Protein AF-A0A941VAW1-F1 (afdb_monomer_lite)

Secondary structure (DSSP, 8-state):
-------PPPPPTTTTTS-HHHHHHHHHHHHHHHHHHHHHHHH--HHHHHHHHHHHHHHHHHHHHSS-HHHHHHHHHHHHHHHHHHHHHHHHHH-GGGGHHHHHHHHHHHHTS-HHHHHHHHHHHHHHHH-TTTTHHHHHHHHHHHHHHHHHHHHT-SSHHHHHHHHHHHHHHHHHHHHH-TTTHHHHHHHHHHHHHHHHHHH-TT-SHHHHHHHHHHHHHHHHHS-HHHHHHHHHHHHHHHHHHHHHHHHHT-

pLDDT: mean 93.99, std 10.5, range [30.86, 98.81]

Sequence (254 aa):
MAADTVQTLPTDPFQDLAPQDAQLQAARLVHEAFAAALRLTAQGEGKQLEDALSRLASHLREWSRMATPEAAYLRLSMVLAGLDQWGLAYSKAFGAPALAGLSAILSDLRDSMDLAEEGACQHFLDALHEDEAAALEFKIAFRRELHLSLWHTMIAAENREQAEVLLKLLGGMLLALNRAMPTLGWRLIADALASIQIRCLKHALAVSGLAQETTRELFAGLQTELPEDIRELVNTHSAEAVRAWREAQQTTSH

Structure (mmCIF, N/CA/C/O backbone):
data_AF-A0A941VAW1-F1
#
_entry.id   AF-A0A941VAW1-F1
#
loop_
_atom_site.group_PDB
_atom_site.id
_atom_site.type_symbol
_atom_site.label_atom_id
_atom_site.label_alt_id
_atom_site.label_comp_id
_atom_site.label_asym_id
_atom_site.label_entity_id
_atom_site.label_seq_id
_atom_site.pdbx_PDB_ins_code
_atom_site.Cartn_x
_atom_site.Cartn_y
_atom_site.Cartn_z
_atom_site.occupancy
_atom_site.B_iso_or_equiv
_atom_site.auth_seq_id
_atom_site.auth_comp_id
_atom_site.auth_asym_id
_atom_site.auth_atom_id
_atom_site.pdbx_PDB_model_num
ATOM 1 N N . MET A 1 1 ? -4.895 -35.481 14.566 1.00 30.86 1 MET A N 1
ATOM 2 C CA . MET A 1 1 ? -3.661 -35.217 13.802 1.00 30.86 1 MET A CA 1
ATOM 3 C C . MET A 1 1 ? -3.976 -34.093 12.835 1.00 30.86 1 MET A C 1
ATOM 5 O O . MET A 1 1 ? -4.475 -34.370 11.755 1.00 30.86 1 MET A O 1
ATOM 9 N N . ALA A 1 2 ? -3.816 -32.842 13.266 1.00 31.89 2 ALA A N 1
ATOM 10 C CA . ALA A 1 2 ? -3.870 -31.711 12.346 1.00 31.89 2 ALA A CA 1
ATOM 11 C C . ALA A 1 2 ? -2.506 -31.661 11.657 1.00 31.89 2 ALA A C 1
ATOM 13 O O . ALA A 1 2 ? -1.481 -31.671 12.337 1.00 31.89 2 ALA A O 1
ATOM 14 N N . ALA A 1 3 ? -2.495 -31.756 10.333 1.00 35.84 3 ALA A N 1
ATOM 15 C CA . ALA A 1 3 ? -1.280 -31.567 9.569 1.00 35.84 3 ALA A CA 1
ATOM 16 C C . ALA A 1 3 ? -0.870 -30.097 9.719 1.00 35.84 3 ALA A C 1
ATOM 18 O O . ALA A 1 3 ? -1.625 -29.215 9.320 1.00 35.84 3 ALA A O 1
ATOM 19 N N . ASP A 1 4 ? 0.310 -29.858 10.291 1.00 39.41 4 ASP A N 1
ATOM 20 C CA . ASP A 1 4 ? 1.074 -28.624 10.108 1.00 39.41 4 ASP A CA 1
ATOM 21 C C . ASP A 1 4 ? 1.438 -28.527 8.620 1.00 39.41 4 ASP A C 1
ATOM 23 O O . ASP A 1 4 ? 2.548 -28.846 8.187 1.00 39.41 4 ASP A O 1
ATOM 27 N N . THR A 1 5 ? 0.479 -28.150 7.781 1.00 40.34 5 THR A N 1
ATOM 28 C CA . THR A 1 5 ? 0.804 -27.596 6.474 1.00 40.34 5 THR A CA 1
ATOM 29 C C . THR A 1 5 ? 1.272 -26.178 6.726 1.00 40.34 5 THR A C 1
ATOM 31 O O . THR A 1 5 ? 0.470 -25.249 6.733 1.00 40.34 5 THR A O 1
ATOM 34 N N . VAL A 1 6 ? 2.581 -26.018 6.937 1.00 46.28 6 VAL A N 1
ATOM 35 C CA . VAL A 1 6 ? 3.254 -24.743 6.679 1.00 46.28 6 VAL A CA 1
ATOM 36 C C . VAL A 1 6 ? 2.908 -24.394 5.236 1.00 46.28 6 VAL A C 1
ATOM 38 O O . VAL A 1 6 ? 3.424 -25.010 4.301 1.00 46.28 6 VAL A O 1
ATOM 41 N N . GLN A 1 7 ? 1.939 -23.499 5.055 1.00 59.53 7 GLN A N 1
ATOM 42 C CA . GLN A 1 7 ? 1.470 -23.099 3.741 1.00 59.53 7 GLN A CA 1
ATOM 43 C C . GLN A 1 7 ? 2.620 -22.333 3.088 1.00 59.53 7 GLN A C 1
ATOM 45 O O . GLN A 1 7 ? 2.921 -21.196 3.446 1.00 59.53 7 GLN A O 1
ATOM 50 N N . THR A 1 8 ? 3.347 -23.017 2.208 1.00 66.19 8 THR A N 1
ATOM 51 C CA . THR A 1 8 ? 4.477 -22.434 1.492 1.00 66.19 8 THR A CA 1
ATOM 52 C C . THR A 1 8 ? 3.932 -21.368 0.555 1.00 66.19 8 THR A C 1
ATOM 54 O O . THR A 1 8 ? 3.043 -21.635 -0.254 1.00 66.19 8 THR A O 1
ATOM 57 N N . LEU A 1 9 ? 4.416 -20.135 0.718 1.00 74.88 9 LEU A N 1
ATOM 58 C CA . LEU A 1 9 ? 4.038 -19.043 -0.170 1.00 74.88 9 LEU A CA 1
ATOM 59 C C . LEU A 1 9 ? 4.499 -19.379 -1.598 1.00 74.88 9 LEU A C 1
ATOM 61 O O . LEU A 1 9 ? 5.585 -19.947 -1.765 1.00 74.88 9 LEU A O 1
ATOM 65 N N . PRO A 1 10 ? 3.689 -19.058 -2.620 1.00 85.69 10 PRO A N 1
ATOM 66 C CA . PRO A 1 10 ? 4.073 -19.273 -4.005 1.00 85.69 10 PRO A CA 1
ATOM 67 C C . PRO A 1 10 ? 5.327 -18.466 -4.345 1.00 85.69 10 PRO A C 1
ATOM 69 O O . PRO A 1 10 ? 5.585 -17.408 -3.769 1.00 85.69 10 PRO A O 1
ATOM 72 N N . THR A 1 11 ? 6.115 -18.986 -5.283 1.00 89.56 11 THR A N 1
ATOM 73 C CA . THR A 1 11 ? 7.308 -18.301 -5.780 1.00 89.56 11 THR A CA 1
ATOM 74 C C . THR A 1 11 ? 6.906 -17.040 -6.533 1.00 89.56 11 THR A C 1
ATOM 76 O O . THR A 1 11 ? 6.040 -17.094 -7.401 1.00 89.56 11 THR A O 1
ATOM 79 N N . ASP A 1 12 ? 7.556 -15.924 -6.212 1.00 95.06 12 ASP A N 1
ATOM 80 C CA . ASP A 1 12 ? 7.363 -14.664 -6.922 1.00 95.06 12 ASP A CA 1
ATOM 81 C C . ASP A 1 12 ? 7.937 -14.774 -8.349 1.00 95.06 12 ASP A C 1
ATOM 83 O O . ASP A 1 12 ? 9.149 -14.983 -8.495 1.00 95.06 12 ASP A O 1
ATOM 87 N N . PRO A 1 13 ? 7.115 -14.635 -9.408 1.00 96.12 13 PRO A N 1
ATOM 88 C CA . PRO A 1 13 ? 7.576 -14.724 -10.794 1.00 96.12 13 PRO A CA 1
ATOM 89 C C . PRO A 1 13 ? 8.582 -13.627 -11.164 1.00 96.12 13 PRO A C 1
ATOM 91 O O . PRO A 1 13 ? 9.304 -13.763 -12.150 1.00 96.12 13 PRO A O 1
ATOM 94 N N . PHE A 1 14 ? 8.651 -12.545 -10.386 1.00 97.31 14 PHE A N 1
ATOM 95 C CA . PHE A 1 14 ? 9.530 -11.411 -10.635 1.00 97.31 14 PHE A CA 1
ATOM 96 C C . PHE A 1 14 ? 10.765 -11.369 -9.741 1.00 97.31 14 PHE A C 1
ATOM 98 O O . PHE A 1 14 ? 11.510 -10.393 -9.807 1.00 97.31 14 PHE A O 1
ATOM 105 N N . GLN A 1 15 ? 11.037 -12.417 -8.959 1.00 95.44 15 GLN A N 1
ATOM 106 C CA . GLN A 1 15 ? 12.182 -12.467 -8.044 1.00 95.44 15 GLN A CA 1
ATOM 107 C C . GLN A 1 15 ? 13.526 -12.143 -8.730 1.00 95.44 15 GLN A C 1
ATOM 109 O O . GLN A 1 15 ? 14.367 -11.469 -8.135 1.00 95.44 15 GLN A O 1
ATOM 114 N N . ASP A 1 16 ? 13.720 -12.587 -9.976 1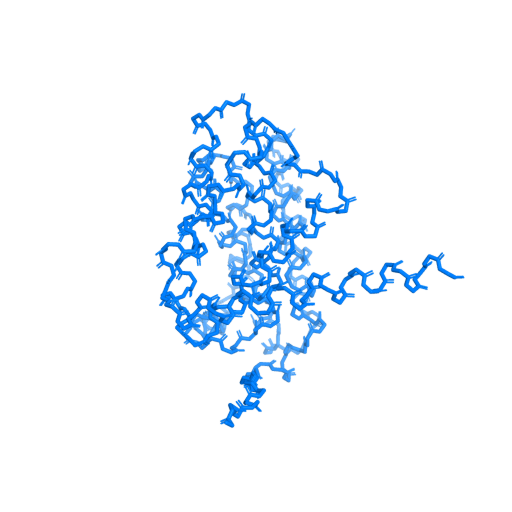.00 96.25 16 ASP A N 1
ATOM 115 C CA . ASP A 1 16 ? 14.963 -12.361 -10.728 1.00 96.25 16 ASP A CA 1
ATOM 116 C C . ASP A 1 16 ? 15.079 -10.929 -11.287 1.00 96.25 16 ASP A C 1
ATOM 118 O O . ASP A 1 16 ? 16.183 -10.396 -11.410 1.00 96.25 16 ASP A O 1
ATOM 122 N N . LEU A 1 17 ? 13.951 -10.281 -11.606 1.00 97.50 17 LEU A N 1
ATOM 123 C CA . LEU A 1 17 ? 13.907 -8.908 -12.135 1.00 97.50 17 LEU A CA 1
ATOM 124 C C . LEU A 1 17 ? 13.882 -7.857 -11.015 1.00 97.50 17 LEU A C 1
ATOM 126 O O . LEU A 1 17 ? 14.532 -6.812 -11.101 1.00 97.50 17 LEU A O 1
ATOM 130 N N . ALA A 1 18 ? 13.131 -8.134 -9.954 1.00 97.56 18 ALA A N 1
ATOM 131 C CA . ALA A 1 18 ? 13.003 -7.324 -8.756 1.00 97.56 18 ALA A CA 1
ATOM 132 C C . ALA A 1 18 ? 13.188 -8.225 -7.525 1.00 97.56 18 ALA A C 1
ATOM 134 O O . ALA A 1 18 ? 12.202 -8.730 -6.978 1.00 97.56 18 ALA A O 1
ATOM 135 N N . PRO A 1 19 ? 14.437 -8.406 -7.058 1.00 96.94 19 PRO A N 1
ATOM 136 C CA . PRO A 1 19 ? 14.689 -9.099 -5.803 1.00 96.94 19 PRO A CA 1
ATOM 137 C C . PRO A 1 19 ? 13.997 -8.391 -4.631 1.00 96.94 19 PRO A C 1
ATOM 139 O O . PRO A 1 19 ? 13.588 -7.229 -4.718 1.00 96.94 19 PRO A O 1
ATOM 142 N N . GLN A 1 20 ? 13.857 -9.108 -3.514 1.00 96.31 20 GLN A N 1
ATOM 143 C CA . GLN A 1 20 ? 13.101 -8.650 -2.344 1.00 96.31 20 GLN A CA 1
ATOM 144 C C . GLN A 1 20 ? 13.499 -7.239 -1.876 1.00 96.31 20 GLN A C 1
ATOM 146 O O . GLN A 1 20 ? 12.638 -6.428 -1.543 1.00 96.31 20 GLN A O 1
ATOM 151 N N . ASP A 1 21 ? 14.789 -6.915 -1.861 1.00 97.75 21 ASP A N 1
ATOM 152 C CA . ASP A 1 21 ? 15.291 -5.593 -1.485 1.00 97.75 21 ASP A CA 1
ATOM 153 C C . ASP A 1 21 ? 14.773 -4.483 -2.414 1.00 97.75 21 ASP A C 1
ATOM 155 O O . ASP A 1 21 ? 14.311 -3.447 -1.929 1.00 97.75 21 ASP A O 1
ATOM 159 N N . ALA A 1 22 ? 14.758 -4.717 -3.729 1.00 98.19 22 ALA A N 1
ATOM 160 C CA . ALA A 1 22 ? 14.201 -3.789 -4.711 1.00 98.19 22 ALA A CA 1
ATOM 161 C C . ALA A 1 22 ? 12.683 -3.608 -4.534 1.00 98.19 22 ALA A C 1
ATOM 163 O O . ALA A 1 22 ? 12.184 -2.485 -4.625 1.00 98.19 22 ALA A O 1
ATOM 164 N N . GLN A 1 23 ? 11.952 -4.681 -4.226 1.00 98.62 23 GLN A N 1
ATOM 165 C CA . GLN A 1 23 ? 10.513 -4.624 -3.950 1.00 98.62 23 GLN A CA 1
ATOM 166 C C . GLN A 1 23 ? 10.190 -3.824 -2.681 1.00 98.62 23 GLN A C 1
ATOM 168 O O . GLN A 1 23 ? 9.322 -2.945 -2.681 1.00 98.62 23 GLN A O 1
ATOM 173 N N . LEU A 1 24 ? 10.921 -4.078 -1.594 1.00 98.56 24 LEU A N 1
ATOM 174 C CA . LEU A 1 24 ? 10.767 -3.340 -0.340 1.00 98.56 24 LEU A CA 1
ATOM 175 C C . LEU A 1 24 ? 11.177 -1.869 -0.497 1.00 98.56 24 LEU A C 1
ATOM 177 O O . LEU A 1 24 ? 10.562 -0.985 0.110 1.00 98.56 24 LEU A O 1
ATOM 181 N N . GLN A 1 25 ? 12.185 -1.586 -1.324 1.00 98.56 25 GLN A N 1
ATOM 182 C CA . GLN A 1 25 ? 12.573 -0.222 -1.662 1.00 98.56 25 GLN A CA 1
ATOM 183 C C . GLN A 1 25 ? 11.488 0.491 -2.478 1.00 98.56 25 GLN A C 1
ATOM 185 O O . GLN A 1 25 ? 11.174 1.638 -2.163 1.00 98.56 25 GLN A O 1
ATOM 190 N N . ALA A 1 26 ? 10.859 -0.180 -3.448 1.00 98.75 26 ALA A N 1
ATOM 191 C CA . ALA A 1 26 ? 9.733 0.371 -4.203 1.00 98.75 26 ALA A CA 1
ATOM 192 C C . ALA A 1 26 ? 8.584 0.784 -3.271 1.00 98.75 26 ALA A C 1
ATOM 194 O O . ALA A 1 26 ? 8.092 1.909 -3.344 1.00 98.75 26 ALA A O 1
ATOM 195 N N . ALA A 1 27 ? 8.201 -0.092 -2.334 1.00 98.69 27 ALA A N 1
ATOM 196 C CA . ALA A 1 27 ? 7.142 0.188 -1.362 1.00 98.69 27 ALA A CA 1
ATOM 197 C C . ALA A 1 27 ? 7.466 1.408 -0.484 1.00 98.69 27 ALA A C 1
ATOM 199 O O . ALA A 1 27 ? 6.598 2.247 -0.226 1.00 98.69 27 ALA A O 1
ATOM 200 N N . ARG A 1 28 ? 8.728 1.531 -0.054 1.00 98.50 28 ARG A N 1
ATOM 201 C CA . ARG A 1 28 ? 9.210 2.681 0.717 1.00 98.50 28 ARG A CA 1
ATOM 202 C C . ARG A 1 28 ? 9.159 3.972 -0.099 1.00 98.50 28 ARG A C 1
ATOM 204 O O . ARG A 1 28 ? 8.610 4.957 0.384 1.00 98.50 28 ARG A O 1
ATOM 211 N N . LEU A 1 29 ? 9.669 3.951 -1.329 1.00 98.50 29 LEU A N 1
ATOM 212 C CA . LEU A 1 29 ? 9.664 5.110 -2.223 1.00 98.50 29 LEU A CA 1
ATOM 213 C C . LEU A 1 29 ? 8.245 5.580 -2.541 1.00 98.50 29 LEU A C 1
ATOM 215 O O . LEU A 1 29 ? 7.996 6.780 -2.532 1.00 98.50 29 LEU A O 1
ATOM 219 N N . VAL A 1 30 ? 7.304 4.658 -2.757 1.00 98.69 30 VAL A N 1
ATOM 220 C CA . VAL A 1 30 ? 5.883 4.986 -2.951 1.00 98.69 30 VAL A CA 1
ATOM 221 C C . VAL A 1 30 ? 5.326 5.746 -1.748 1.00 98.69 30 VAL A C 1
ATOM 223 O O . VAL A 1 30 ? 4.718 6.801 -1.923 1.00 98.69 30 VAL A O 1
ATOM 226 N N . HIS A 1 31 ? 5.539 5.241 -0.528 1.00 98.12 31 HIS A N 1
ATOM 227 C CA . HIS A 1 31 ? 5.064 5.905 0.688 1.00 98.12 31 HIS A CA 1
ATOM 228 C C . HIS A 1 31 ? 5.716 7.288 0.860 1.00 98.12 31 HIS A C 1
ATOM 230 O O . HIS A 1 31 ? 5.019 8.280 1.079 1.00 98.12 31 HIS A O 1
ATOM 236 N N . GLU A 1 32 ? 7.038 7.379 0.717 1.00 98.31 32 GLU A N 1
ATOM 237 C CA . GLU A 1 32 ? 7.779 8.636 0.861 1.00 98.31 32 GLU A CA 1
ATOM 238 C C . GLU A 1 32 ? 7.356 9.674 -0.186 1.00 98.31 32 GLU A C 1
ATOM 240 O O . GLU A 1 32 ? 7.101 10.831 0.162 1.00 98.31 32 GLU A O 1
ATOM 245 N N . ALA A 1 33 ? 7.211 9.260 -1.447 1.00 98.38 33 ALA A N 1
ATOM 246 C CA . ALA A 1 33 ? 6.765 10.123 -2.531 1.00 98.38 33 ALA A CA 1
ATOM 247 C C . ALA A 1 33 ? 5.321 10.584 -2.334 1.00 98.38 33 ALA A C 1
ATOM 249 O O . ALA A 1 33 ? 5.042 11.773 -2.484 1.00 98.38 33 ALA A O 1
ATOM 250 N N . PHE A 1 34 ? 4.414 9.694 -1.930 1.00 98.31 34 PHE A N 1
ATOM 251 C CA . PHE A 1 34 ? 3.040 10.069 -1.609 1.00 98.31 34 PHE A CA 1
ATOM 252 C C . PHE A 1 34 ? 2.981 11.105 -0.474 1.00 98.31 34 PHE A C 1
ATOM 254 O O . PHE A 1 34 ? 2.359 12.161 -0.616 1.00 98.31 34 PHE A O 1
ATOM 261 N N . ALA A 1 35 ? 3.677 10.847 0.637 1.00 96.88 35 ALA A N 1
ATOM 262 C CA . ALA A 1 35 ? 3.710 11.757 1.779 1.00 96.88 35 ALA A CA 1
ATOM 263 C C . ALA A 1 35 ? 4.341 13.114 1.421 1.00 96.88 35 ALA A C 1
ATOM 265 O O . ALA A 1 35 ? 3.880 14.165 1.877 1.00 96.88 35 ALA A O 1
ATOM 266 N N . ALA A 1 36 ? 5.389 13.112 0.592 1.00 97.69 36 ALA A N 1
ATOM 267 C CA . ALA A 1 36 ? 6.003 14.329 0.079 1.00 97.69 36 ALA A CA 1
ATOM 268 C C . ALA A 1 36 ? 5.051 15.104 -0.842 1.00 97.69 36 ALA A C 1
ATOM 270 O O . ALA A 1 36 ? 4.906 16.311 -0.663 1.00 97.69 36 ALA A O 1
ATOM 271 N N . ALA A 1 37 ? 4.361 14.427 -1.762 1.00 97.38 37 ALA A N 1
ATOM 272 C CA . ALA A 1 37 ? 3.405 15.038 -2.681 1.00 97.38 37 ALA A CA 1
ATOM 273 C C . ALA A 1 37 ? 2.249 15.722 -1.939 1.00 97.38 37 ALA A C 1
ATOM 275 O O . ALA A 1 37 ? 1.918 16.869 -2.247 1.00 97.38 37 ALA A O 1
ATOM 276 N N . LEU A 1 38 ? 1.678 15.061 -0.925 1.00 95.50 38 LEU A N 1
ATOM 277 C CA . LEU A 1 38 ? 0.644 15.650 -0.069 1.00 95.50 38 LEU A CA 1
ATOM 278 C C . LEU A 1 38 ? 1.138 16.919 0.631 1.00 95.50 38 LEU A C 1
ATOM 280 O O . LEU A 1 38 ? 0.484 17.958 0.577 1.00 95.50 38 LEU A O 1
ATOM 284 N N . ARG A 1 39 ? 2.310 16.851 1.271 1.00 95.69 39 ARG A N 1
ATOM 285 C CA . ARG A 1 39 ? 2.886 17.989 1.999 1.00 95.69 39 ARG A CA 1
ATOM 286 C C . ARG A 1 39 ? 3.200 19.162 1.074 1.00 95.69 39 ARG A C 1
ATOM 288 O O . ARG A 1 39 ? 2.896 20.295 1.426 1.00 95.69 39 ARG A O 1
ATOM 295 N N . LEU A 1 40 ? 3.787 18.891 -0.091 1.00 96.44 40 LEU A N 1
ATOM 296 C CA . LEU A 1 40 ? 4.068 19.910 -1.100 1.00 96.44 40 LEU A CA 1
ATOM 297 C C . LEU A 1 40 ? 2.772 20.567 -1.581 1.00 96.44 40 LEU A C 1
ATOM 299 O O . LEU A 1 40 ? 2.698 21.788 -1.608 1.00 96.44 40 LEU A O 1
ATOM 303 N N . THR A 1 41 ? 1.736 19.776 -1.871 1.00 94.94 41 THR A N 1
ATOM 304 C CA . THR A 1 41 ? 0.423 20.292 -2.299 1.00 94.94 41 THR A CA 1
ATOM 305 C C . THR A 1 41 ? -0.234 21.159 -1.225 1.00 94.94 41 THR A C 1
ATOM 307 O O . THR A 1 41 ? -0.851 22.165 -1.542 1.00 94.94 41 THR A O 1
ATOM 310 N N . ALA A 1 42 ? -0.094 20.794 0.051 1.00 93.31 42 ALA A N 1
ATOM 311 C CA . ALA A 1 42 ? -0.697 21.536 1.155 1.00 93.31 42 ALA A CA 1
ATOM 312 C C . ALA A 1 42 ? 0.024 22.855 1.496 1.00 93.31 42 ALA A C 1
ATOM 314 O O . ALA A 1 42 ? -0.560 23.706 2.160 1.00 93.31 42 ALA A O 1
ATOM 315 N N . GLN A 1 43 ? 1.298 23.005 1.114 1.00 92.75 43 GLN A N 1
ATOM 316 C CA . GLN A 1 43 ? 2.157 24.120 1.544 1.00 92.75 43 GLN A CA 1
ATOM 317 C C . GLN A 1 43 ? 2.646 25.009 0.397 1.00 92.75 43 GLN A C 1
ATOM 319 O O . GLN A 1 43 ? 3.094 26.127 0.644 1.00 92.75 43 GLN A O 1
ATOM 324 N N . GLY A 1 44 ? 2.649 24.492 -0.829 1.00 89.62 44 GLY A N 1
ATOM 325 C CA . GLY A 1 44 ? 3.255 25.128 -1.989 1.00 89.62 44 GLY A CA 1
ATOM 326 C C . GLY A 1 44 ? 2.224 25.609 -2.997 1.00 89.62 44 GLY A C 1
ATOM 327 O O . GLY A 1 44 ? 1.133 25.062 -3.107 1.00 89.62 44 GLY A O 1
ATOM 328 N N . GLU A 1 45 ? 2.613 26.607 -3.786 1.00 90.31 45 GLU A N 1
ATOM 329 C CA . GLU A 1 45 ? 1.813 27.142 -4.884 1.00 90.31 45 GLU A CA 1
ATOM 330 C C . GLU A 1 45 ? 2.715 27.540 -6.063 1.00 90.31 45 GLU A C 1
ATOM 332 O O . GLU A 1 45 ? 3.917 27.795 -5.907 1.00 90.31 45 GLU A O 1
ATOM 337 N N . GLY A 1 46 ? 2.124 27.600 -7.259 1.00 92.75 46 GLY A N 1
ATOM 338 C CA . GLY A 1 46 ? 2.776 28.085 -8.475 1.00 92.75 46 GLY A CA 1
ATOM 339 C C . GLY A 1 46 ? 4.068 27.343 -8.835 1.00 92.75 46 GLY A C 1
ATOM 340 O O . GLY A 1 46 ? 4.212 26.139 -8.625 1.00 92.75 46 GLY A O 1
ATOM 341 N N . LYS A 1 47 ? 5.039 28.084 -9.380 1.00 94.31 47 LYS A N 1
ATOM 342 C CA . LYS A 1 47 ? 6.225 27.494 -10.014 1.00 94.31 47 LYS A CA 1
ATOM 343 C C . LYS A 1 47 ? 7.117 26.689 -9.061 1.00 94.31 47 LYS A C 1
ATOM 345 O O . LYS A 1 47 ? 7.693 25.680 -9.451 1.00 94.31 47 LYS A O 1
ATOM 350 N N . GLN A 1 48 ? 7.214 27.105 -7.798 1.00 94.44 48 GLN A N 1
ATOM 351 C CA . GLN A 1 48 ? 8.036 26.401 -6.807 1.00 94.44 48 GLN A CA 1
ATOM 352 C C . GLN A 1 48 ?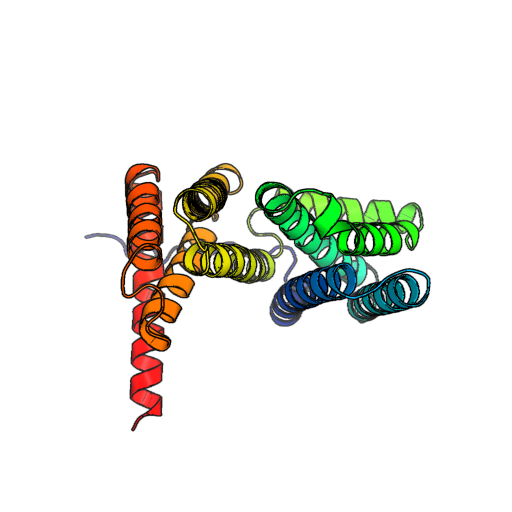 7.483 25.008 -6.491 1.00 94.44 48 GLN A C 1
ATOM 354 O O . GLN A 1 48 ? 8.262 24.066 -6.325 1.00 94.44 48 GLN A O 1
ATOM 359 N N . LEU A 1 49 ? 6.153 24.881 -6.436 1.00 96.12 49 LEU A N 1
ATOM 360 C CA . LEU A 1 49 ? 5.477 23.599 -6.274 1.00 96.12 49 LEU A CA 1
ATOM 361 C C . LEU A 1 49 ? 5.731 22.699 -7.489 1.00 96.12 49 LEU A C 1
ATOM 363 O O . LEU A 1 49 ? 6.170 21.565 -7.312 1.00 96.12 49 LEU A O 1
ATOM 367 N N . GLU A 1 50 ? 5.515 23.212 -8.703 1.00 96.69 50 GLU A N 1
ATOM 368 C CA . GLU A 1 50 ? 5.756 22.467 -9.949 1.00 96.69 50 GLU A CA 1
ATOM 369 C C . GLU A 1 50 ? 7.183 21.906 -10.011 1.00 96.69 50 GLU A C 1
ATOM 371 O O . GLU A 1 50 ? 7.380 20.713 -10.245 1.00 96.69 50 GLU A O 1
ATOM 376 N N . ASP A 1 51 ? 8.185 22.740 -9.728 1.00 97.25 51 ASP A N 1
ATOM 377 C CA . ASP A 1 51 ? 9.587 22.328 -9.780 1.00 97.25 51 ASP A CA 1
ATOM 378 C C . ASP A 1 51 ? 9.919 21.289 -8.693 1.00 97.25 51 ASP A C 1
ATOM 380 O O . ASP A 1 51 ? 10.746 20.401 -8.905 1.00 97.25 51 ASP A O 1
ATOM 384 N N . ALA A 1 52 ? 9.290 21.374 -7.515 1.00 97.75 52 ALA A N 1
ATOM 385 C CA . ALA A 1 52 ? 9.464 20.385 -6.452 1.00 97.75 52 ALA A CA 1
ATOM 386 C C . ALA A 1 52 ? 8.844 19.027 -6.811 1.00 97.75 52 ALA A C 1
ATOM 388 O O . ALA A 1 52 ? 9.475 17.993 -6.579 1.00 97.75 52 ALA A O 1
ATOM 389 N N . LEU A 1 53 ? 7.651 19.025 -7.409 1.00 98.19 53 LEU A N 1
ATOM 390 C CA . LEU A 1 53 ? 6.980 17.808 -7.869 1.00 98.19 53 LEU A CA 1
ATOM 391 C C . LEU A 1 53 ? 7.744 17.150 -9.026 1.00 98.19 53 LEU A C 1
ATOM 393 O O . LEU A 1 53 ? 7.950 15.938 -9.002 1.00 98.19 53 LEU A O 1
ATOM 397 N N . SER A 1 54 ? 8.253 17.938 -9.977 1.00 97.81 54 SER A N 1
ATOM 398 C CA . SER A 1 54 ? 9.073 17.426 -11.085 1.00 97.81 54 SER A CA 1
ATOM 399 C C . SER A 1 54 ? 10.393 16.807 -10.601 1.00 97.81 54 SER A C 1
ATOM 401 O O . SER A 1 54 ? 10.813 15.754 -11.091 1.00 97.81 54 SER A O 1
ATOM 403 N N . ARG A 1 55 ? 11.034 17.386 -9.571 1.00 98.12 55 ARG A N 1
ATOM 404 C CA . ARG A 1 55 ? 12.207 16.769 -8.920 1.00 98.12 55 ARG A CA 1
ATOM 405 C C . ARG A 1 55 ? 11.868 15.432 -8.265 1.00 98.12 55 ARG A C 1
ATOM 407 O O . ARG A 1 55 ? 12.643 14.487 -8.385 1.00 98.12 55 ARG A O 1
ATOM 414 N N . LEU A 1 56 ? 10.718 15.342 -7.598 1.00 98.25 56 LEU A N 1
ATOM 415 C CA . LEU A 1 56 ? 10.269 14.098 -6.978 1.00 98.25 56 LEU A CA 1
ATOM 416 C C . LEU A 1 56 ? 9.991 13.010 -8.028 1.00 98.25 56 LEU A C 1
ATOM 418 O O . LEU A 1 56 ? 10.470 11.889 -7.879 1.00 98.25 56 LEU A O 1
ATOM 422 N N . ALA A 1 57 ? 9.297 13.342 -9.118 1.00 98.50 57 ALA A N 1
ATOM 423 C CA . ALA A 1 57 ? 9.064 12.412 -10.224 1.00 98.50 57 ALA A CA 1
ATOM 424 C C . ALA A 1 57 ? 10.377 11.972 -10.901 1.00 98.50 57 ALA A C 1
ATOM 426 O O . ALA A 1 57 ? 10.568 10.791 -11.195 1.00 98.50 57 ALA A O 1
ATOM 427 N N . SER A 1 58 ? 11.331 12.894 -11.065 1.00 98.25 58 SER A N 1
ATOM 428 C CA . SER A 1 58 ? 12.660 12.585 -11.609 1.00 98.25 58 SER A CA 1
ATOM 429 C C . SER A 1 58 ? 13.422 11.590 -10.737 1.00 98.25 58 SER A C 1
ATOM 431 O O . SER A 1 58 ? 13.965 10.624 -11.266 1.00 98.25 58 SER A O 1
ATOM 433 N N . HIS A 1 59 ? 13.375 11.747 -9.412 1.00 98.44 59 HIS A N 1
ATOM 434 C CA . HIS A 1 59 ? 13.996 10.802 -8.483 1.00 98.44 59 HIS A CA 1
ATOM 435 C C . HIS A 1 59 ? 13.423 9.378 -8.614 1.00 98.44 59 HIS A C 1
ATOM 437 O O . HIS A 1 59 ? 14.170 8.399 -8.621 1.00 98.44 59 HIS A O 1
ATOM 443 N N . LEU A 1 60 ? 12.101 9.250 -8.777 1.00 98.56 60 LEU A N 1
ATOM 444 C CA . LEU A 1 60 ? 11.445 7.951 -8.965 1.00 98.56 60 LEU A CA 1
ATOM 445 C C . LEU A 1 60 ? 11.850 7.284 -10.290 1.00 98.56 60 LEU A C 1
ATOM 447 O O . LEU A 1 60 ? 12.091 6.073 -10.328 1.00 98.56 60 LEU A O 1
ATOM 451 N N . ARG A 1 61 ? 11.981 8.065 -11.371 1.00 97.62 61 ARG A N 1
ATOM 452 C CA . ARG A 1 61 ? 12.493 7.565 -12.660 1.00 97.62 61 ARG A CA 1
ATOM 453 C C . ARG A 1 61 ? 13.938 7.116 -12.573 1.00 97.62 61 ARG A C 1
ATOM 455 O O . ARG A 1 61 ? 14.274 6.053 -13.087 1.00 97.62 61 ARG A O 1
ATOM 462 N N . GLU A 1 62 ? 14.787 7.927 -11.951 1.00 98.06 62 GLU A N 1
ATOM 463 C CA . GLU A 1 62 ? 16.204 7.617 -11.771 1.00 98.06 62 GLU A CA 1
ATOM 464 C C . GLU A 1 62 ? 16.367 6.292 -11.033 1.00 98.06 62 GLU A C 1
ATOM 466 O O . GLU A 1 62 ? 17.037 5.397 -11.543 1.00 98.06 62 GLU A O 1
ATOM 471 N N . TRP A 1 63 ? 15.675 6.118 -9.903 1.00 98.38 63 TRP A N 1
ATOM 472 C CA . TRP A 1 63 ? 15.701 4.862 -9.157 1.00 98.38 63 TRP A CA 1
ATOM 473 C C . TRP A 1 63 ? 15.231 3.666 -9.999 1.00 98.38 63 TRP A C 1
ATOM 475 O O . TRP A 1 63 ? 15.870 2.608 -9.990 1.00 98.38 63 TRP A O 1
ATOM 485 N N . SER A 1 64 ? 14.149 3.837 -10.763 1.00 97.56 64 SER A N 1
ATOM 486 C CA . SER A 1 64 ? 13.621 2.774 -11.627 1.00 97.56 64 SER A CA 1
ATOM 487 C C . SER A 1 64 ? 14.659 2.348 -12.671 1.00 97.56 64 SER A C 1
ATOM 489 O O . SER A 1 64 ? 14.872 1.157 -12.875 1.00 97.56 64 SER A O 1
ATOM 491 N N . ARG A 1 65 ? 15.389 3.308 -13.256 1.00 96.88 65 ARG A N 1
ATOM 492 C CA . ARG A 1 65 ? 16.429 3.078 -14.276 1.00 96.88 65 ARG A CA 1
ATOM 493 C C . ARG A 1 65 ? 17.751 2.529 -13.731 1.00 96.88 65 ARG A C 1
ATOM 495 O O . ARG A 1 65 ? 18.595 2.122 -14.524 1.00 96.88 65 ARG A O 1
ATOM 502 N N . MET A 1 66 ? 17.950 2.457 -12.413 1.00 96.56 66 MET A N 1
ATOM 503 C CA . MET A 1 66 ? 19.114 1.798 -11.793 1.00 96.56 66 MET A CA 1
ATOM 504 C C . MET A 1 66 ? 18.993 0.258 -11.825 1.00 96.56 66 MET A C 1
ATOM 506 O O . MET A 1 66 ? 19.178 -0.414 -10.805 1.00 96.56 66 MET A O 1
ATOM 510 N N . ALA A 1 67 ? 18.620 -0.301 -12.975 1.00 96.06 67 ALA A N 1
ATOM 511 C CA . ALA A 1 67 ? 18.387 -1.721 -13.216 1.00 96.06 67 ALA A CA 1
ATOM 512 C C . ALA A 1 67 ? 18.663 -2.068 -14.692 1.00 96.06 67 ALA A C 1
ATOM 514 O O . ALA A 1 67 ? 19.001 -1.195 -15.493 1.00 96.06 67 ALA A O 1
ATOM 515 N N . THR A 1 68 ? 18.509 -3.339 -15.071 1.00 97.12 68 THR A N 1
ATOM 516 C CA . THR A 1 68 ? 18.427 -3.707 -16.494 1.00 97.12 68 THR A CA 1
ATOM 517 C C . THR A 1 68 ? 17.177 -3.073 -17.128 1.00 97.12 68 THR A C 1
ATOM 519 O O . THR A 1 68 ? 16.241 -2.746 -16.397 1.00 97.12 68 THR A O 1
ATOM 522 N N . PRO A 1 69 ? 17.115 -2.901 -18.463 1.00 95.62 69 PRO A N 1
ATOM 523 C CA . PRO A 1 69 ? 15.969 -2.253 -19.110 1.00 95.62 69 PRO A CA 1
ATOM 524 C C . PRO A 1 69 ? 14.617 -2.882 -18.744 1.00 95.62 69 PRO A C 1
ATOM 526 O O . PRO A 1 69 ? 13.689 -2.179 -18.367 1.00 95.62 69 PRO A O 1
ATOM 529 N N . GLU A 1 70 ? 14.533 -4.213 -18.759 1.00 96.69 70 GLU A N 1
ATOM 530 C CA . GLU A 1 70 ? 13.316 -4.943 -18.390 1.00 96.69 70 GLU A CA 1
ATOM 531 C C . GLU A 1 70 ? 12.941 -4.751 -16.911 1.00 96.69 70 GLU A C 1
ATOM 533 O O . GLU A 1 70 ? 11.802 -4.409 -16.591 1.00 96.69 70 GLU A O 1
ATOM 538 N N . ALA A 1 71 ? 13.914 -4.874 -16.002 1.00 98.12 71 ALA A N 1
ATOM 539 C CA . ALA A 1 71 ? 13.693 -4.633 -14.579 1.00 98.12 71 ALA A CA 1
ATOM 540 C C . ALA A 1 71 ? 13.310 -3.173 -14.282 1.00 98.12 71 ALA A C 1
ATOM 542 O O . ALA A 1 71 ? 12.588 -2.911 -13.319 1.00 98.12 71 ALA A O 1
ATOM 543 N N . ALA A 1 72 ? 13.758 -2.216 -15.101 1.00 98.19 72 ALA A N 1
ATOM 544 C CA . ALA A 1 72 ? 13.387 -0.814 -14.957 1.00 98.19 72 ALA A CA 1
ATOM 545 C C . ALA A 1 72 ? 11.892 -0.583 -15.218 1.00 98.19 72 ALA A C 1
ATOM 547 O O . ALA A 1 72 ? 11.263 0.172 -14.471 1.00 98.19 72 ALA A O 1
ATOM 548 N N . TYR A 1 73 ? 11.302 -1.272 -16.201 1.00 98.38 73 TYR A N 1
ATOM 549 C CA . TYR A 1 73 ? 9.857 -1.218 -16.447 1.00 98.38 73 TYR A CA 1
ATOM 550 C C . TYR A 1 73 ? 9.061 -1.814 -15.287 1.00 98.38 73 TYR A C 1
ATOM 552 O O . TYR A 1 73 ? 8.102 -1.194 -14.825 1.00 98.38 73 TYR A O 1
ATOM 560 N N . LEU A 1 74 ? 9.489 -2.957 -14.742 1.00 98.69 74 LEU A N 1
ATOM 561 C CA . LEU A 1 74 ? 8.858 -3.542 -13.557 1.00 98.69 74 LEU A CA 1
ATOM 562 C C . LEU A 1 74 ? 8.952 -2.607 -12.339 1.00 98.69 74 LEU A C 1
ATOM 564 O O . LEU A 1 74 ? 7.962 -2.394 -11.636 1.00 98.69 74 LEU A O 1
ATOM 568 N N . ARG A 1 75 ? 10.123 -2.008 -12.088 1.00 98.62 75 ARG A N 1
ATOM 569 C CA . ARG A 1 75 ? 10.314 -1.048 -10.988 1.00 98.62 75 ARG A CA 1
ATOM 570 C C . ARG A 1 75 ? 9.400 0.165 -11.117 1.00 98.62 75 ARG A C 1
ATOM 572 O O . ARG A 1 75 ? 8.747 0.531 -10.139 1.00 98.62 75 ARG A O 1
ATOM 579 N N . LEU A 1 76 ? 9.312 0.747 -12.313 1.00 98.56 76 LEU A N 1
ATOM 580 C CA . LEU A 1 76 ? 8.406 1.862 -12.577 1.00 98.56 76 LEU A CA 1
ATOM 581 C C . LEU A 1 76 ? 6.939 1.441 -12.403 1.00 98.56 76 LEU A C 1
ATOM 583 O O . LEU A 1 76 ? 6.164 2.182 -11.802 1.00 98.56 76 LEU A O 1
ATOM 587 N N . SER A 1 77 ? 6.578 0.233 -12.838 1.00 98.69 77 SER A N 1
ATOM 588 C CA . SER A 1 77 ? 5.230 -0.328 -12.680 1.00 98.69 77 SER A CA 1
ATOM 589 C C . SER A 1 77 ? 4.842 -0.489 -11.211 1.00 98.69 77 SER A C 1
ATOM 591 O O . SER A 1 77 ? 3.744 -0.096 -10.827 1.00 98.69 77 SER A O 1
ATOM 593 N N . MET A 1 78 ? 5.749 -0.975 -10.352 1.00 98.81 78 MET A N 1
ATOM 594 C CA . MET A 1 78 ? 5.518 -1.019 -8.901 1.00 98.81 78 MET A CA 1
ATOM 595 C C . MET A 1 78 ? 5.295 0.386 -8.324 1.00 98.81 78 MET A C 1
ATOM 597 O O . MET A 1 78 ? 4.362 0.594 -7.547 1.00 98.81 78 MET A O 1
ATOM 601 N N . VAL A 1 79 ? 6.101 1.376 -8.726 1.00 98.62 79 VAL A N 1
ATOM 602 C CA . VAL A 1 79 ? 5.936 2.767 -8.269 1.00 98.62 79 VAL A CA 1
ATOM 603 C C . VAL A 1 79 ? 4.585 3.339 -8.705 1.00 98.62 79 VAL A C 1
ATOM 605 O O . VAL A 1 79 ? 3.855 3.876 -7.871 1.00 98.62 79 VAL A O 1
ATOM 608 N N . LEU A 1 80 ? 4.223 3.193 -9.981 1.00 98.62 80 LEU A N 1
ATOM 609 C CA . LEU A 1 80 ? 2.949 3.664 -10.526 1.00 98.62 80 LEU A CA 1
ATOM 610 C C . LEU A 1 80 ? 1.759 2.981 -9.845 1.00 98.62 80 LEU A C 1
ATOM 612 O O . LEU A 1 80 ? 0.858 3.674 -9.374 1.00 98.62 80 LEU A O 1
ATOM 616 N N . ALA A 1 81 ? 1.779 1.650 -9.729 1.00 98.25 81 ALA A N 1
ATOM 617 C CA . ALA A 1 81 ? 0.727 0.882 -9.068 1.00 98.25 81 ALA A CA 1
ATOM 618 C C . ALA A 1 81 ? 0.563 1.300 -7.601 1.00 98.25 81 ALA A C 1
ATOM 620 O O . ALA A 1 81 ? -0.553 1.495 -7.122 1.00 98.25 81 ALA A O 1
ATOM 621 N N . GLY A 1 82 ? 1.671 1.483 -6.882 1.00 98.25 82 GLY A N 1
ATOM 622 C CA . GLY A 1 82 ? 1.645 1.944 -5.502 1.00 98.25 82 GLY A CA 1
ATOM 623 C C . GLY A 1 82 ? 1.040 3.343 -5.367 1.00 98.25 82 GLY A C 1
ATOM 624 O O . GLY A 1 82 ? 0.101 3.532 -4.593 1.00 98.25 82 GLY A O 1
ATOM 625 N N . LEU A 1 83 ? 1.545 4.319 -6.129 1.00 98.44 83 LEU A N 1
ATOM 626 C CA . LEU A 1 83 ? 1.072 5.708 -6.086 1.00 98.44 83 LEU A CA 1
ATOM 627 C C . LEU A 1 83 ? -0.410 5.830 -6.469 1.00 98.44 83 LEU A C 1
ATOM 629 O O . LEU A 1 83 ? -1.148 6.560 -5.805 1.00 98.44 83 LEU A O 1
ATOM 633 N N . ASP A 1 84 ? -0.859 5.086 -7.480 1.00 97.19 84 ASP A N 1
ATOM 634 C CA . ASP A 1 84 ? -2.265 5.040 -7.892 1.00 97.19 84 ASP A CA 1
ATOM 635 C C . ASP A 1 84 ? -3.169 4.519 -6.763 1.00 97.19 84 ASP A C 1
ATOM 637 O O . ASP A 1 84 ? -4.181 5.133 -6.424 1.00 97.19 84 ASP A O 1
ATOM 641 N N . GLN A 1 85 ? -2.755 3.447 -6.080 1.00 96.19 85 GLN A N 1
ATOM 642 C CA . GLN A 1 85 ? -3.508 2.882 -4.958 1.00 96.19 85 GLN A CA 1
ATOM 643 C C . GLN A 1 85 ? -3.578 3.821 -3.747 1.00 96.19 85 GLN A C 1
ATOM 645 O O . GLN A 1 85 ? -4.624 3.907 -3.095 1.00 96.19 85 GLN A O 1
ATOM 650 N N . TRP A 1 86 ? -2.499 4.552 -3.454 1.00 97.38 86 TRP A N 1
ATOM 651 C CA . TRP A 1 86 ? -2.523 5.613 -2.445 1.00 97.38 86 TRP A CA 1
ATOM 652 C C . TRP A 1 86 ? -3.478 6.746 -2.841 1.00 97.38 86 TRP A C 1
ATOM 654 O O . TRP A 1 86 ? -4.284 7.188 -2.016 1.00 97.38 86 TRP A O 1
ATOM 664 N N . GLY A 1 87 ? -3.449 7.172 -4.107 1.00 96.44 87 GLY A N 1
ATOM 665 C CA . GLY A 1 87 ? -4.354 8.190 -4.638 1.00 96.44 87 GLY A CA 1
ATOM 666 C C . GLY A 1 87 ? -5.825 7.773 -4.573 1.00 96.44 87 GLY A C 1
ATOM 667 O O . GLY A 1 87 ? -6.678 8.534 -4.109 1.00 96.44 87 GLY A O 1
ATOM 668 N N . LEU A 1 88 ? -6.141 6.534 -4.946 1.00 95.00 88 LEU A N 1
ATOM 669 C CA . LEU A 1 88 ? -7.496 5.992 -4.861 1.00 95.00 88 LEU A CA 1
ATOM 670 C C . LEU A 1 88 ? -8.011 5.947 -3.416 1.00 95.00 88 LEU A C 1
ATOM 672 O O . LEU A 1 88 ? -9.174 6.260 -3.162 1.00 95.00 88 LEU A O 1
ATOM 676 N N . ALA A 1 89 ? -7.167 5.565 -2.460 1.00 95.31 89 ALA A N 1
ATOM 677 C CA . ALA A 1 89 ? -7.554 5.518 -1.056 1.00 95.31 89 ALA A CA 1
ATOM 678 C C . ALA A 1 89 ? -7.802 6.923 -0.486 1.00 95.31 89 ALA A C 1
ATOM 680 O O . ALA A 1 89 ? -8.852 7.184 0.101 1.00 95.31 89 ALA A O 1
ATOM 681 N N . TYR A 1 90 ? -6.868 7.852 -0.695 1.00 95.19 90 TYR A N 1
ATOM 682 C CA . TYR A 1 90 ? -6.956 9.188 -0.104 1.00 95.19 90 TYR A CA 1
ATOM 683 C C . TYR A 1 90 ? -7.954 10.102 -0.818 1.00 95.19 90 TYR A C 1
ATOM 685 O O . TYR A 1 90 ? -8.535 10.969 -0.170 1.00 95.19 90 TYR A O 1
ATOM 693 N N . SER A 1 91 ? -8.244 9.884 -2.104 1.00 94.31 91 SER A N 1
ATOM 694 C CA . SER A 1 91 ? -9.300 10.634 -2.803 1.00 94.31 91 SER A CA 1
ATOM 695 C C . SER A 1 91 ? -10.672 10.376 -2.182 1.00 94.31 91 SER A C 1
ATOM 697 O O . SER A 1 91 ? -11.484 11.294 -2.097 1.00 94.31 91 SER A O 1
ATOM 699 N N . LYS A 1 92 ? -10.916 9.156 -1.684 1.00 90.88 92 LYS A N 1
ATOM 700 C CA . LYS A 1 92 ? -12.152 8.797 -0.973 1.00 90.88 92 LYS A CA 1
ATOM 701 C C . LYS A 1 92 ? -12.252 9.440 0.410 1.00 90.88 92 LYS A C 1
ATOM 703 O O . LYS A 1 92 ? -13.358 9.722 0.852 1.00 90.88 92 LYS A O 1
ATOM 708 N N . ALA A 1 93 ? -11.123 9.654 1.086 1.00 89.25 93 ALA A N 1
ATOM 709 C CA . ALA A 1 93 ? -11.088 10.236 2.428 1.00 89.25 93 ALA A CA 1
ATOM 710 C C . ALA A 1 93 ? -11.061 11.776 2.428 1.00 89.25 93 ALA A C 1
ATOM 712 O O . ALA A 1 93 ? -11.668 12.392 3.298 1.00 89.25 93 ALA A O 1
ATOM 713 N N . PHE A 1 94 ? -10.369 12.396 1.467 1.00 89.81 94 PHE A N 1
ATOM 714 C CA . PHE A 1 94 ? -10.044 13.831 1.483 1.00 89.81 94 PHE A CA 1
ATOM 715 C C . PHE A 1 94 ? -10.449 14.588 0.211 1.00 89.81 94 PHE A C 1
ATOM 717 O O . PHE A 1 94 ? -10.310 15.809 0.147 1.00 89.81 94 PHE A O 1
ATOM 724 N N . GLY A 1 95 ? -10.959 13.887 -0.803 1.00 90.88 95 GLY A N 1
ATOM 725 C CA . GLY A 1 95 ? -11.325 14.470 -2.090 1.00 90.88 95 GLY A CA 1
ATOM 726 C C . GLY A 1 95 ? -10.141 14.659 -3.045 1.00 90.88 95 GLY A C 1
ATOM 727 O O . GLY A 1 95 ? -8.974 14.681 -2.658 1.00 90.88 95 GLY A O 1
ATOM 728 N N . ALA A 1 96 ? -10.460 14.809 -4.332 1.00 89.50 96 ALA A N 1
ATOM 729 C CA . ALA A 1 96 ? -9.471 14.952 -5.403 1.00 89.50 96 ALA A CA 1
ATOM 730 C C . ALA A 1 96 ? -8.539 16.182 -5.281 1.00 89.50 96 ALA A C 1
ATOM 732 O O . ALA A 1 96 ? -7.354 16.028 -5.578 1.00 89.50 96 ALA A O 1
ATOM 733 N N . PRO A 1 97 ? -8.986 17.375 -4.824 1.00 90.56 97 PRO A N 1
ATOM 734 C CA . PRO A 1 97 ? -8.109 18.550 -4.751 1.00 90.56 97 PRO A CA 1
ATOM 735 C C . PRO A 1 97 ? -6.881 18.355 -3.852 1.00 90.56 97 PRO A C 1
ATOM 737 O O . PRO A 1 97 ? -5.802 18.843 -4.175 1.00 90.56 97 PRO A O 1
ATOM 740 N N . ALA A 1 98 ? -7.015 17.579 -2.770 1.00 90.50 98 ALA A N 1
ATOM 741 C CA . ALA A 1 98 ? -5.910 17.266 -1.864 1.00 90.50 98 ALA A CA 1
ATOM 742 C C . ALA A 1 98 ? -4.792 16.439 -2.533 1.00 90.50 98 ALA A C 1
ATOM 744 O O . ALA A 1 98 ? -3.688 16.346 -2.000 1.00 90.50 98 ALA A O 1
ATOM 745 N N . LEU A 1 99 ? -5.063 15.850 -3.702 1.00 95.38 99 LEU A N 1
ATOM 746 C CA . LEU A 1 99 ? -4.158 14.970 -4.442 1.00 95.38 99 LEU A CA 1
ATOM 747 C C . LEU A 1 99 ? -3.627 15.585 -5.741 1.00 95.38 99 LEU A C 1
ATOM 749 O O . LEU A 1 99 ? -3.103 14.860 -6.592 1.00 95.38 99 LEU A O 1
ATOM 753 N N . ALA A 1 100 ? -3.732 16.905 -5.911 1.00 94.38 100 ALA A N 1
ATOM 754 C CA . ALA A 1 100 ? -3.258 17.579 -7.118 1.00 94.38 100 ALA A CA 1
ATOM 755 C C . ALA A 1 100 ? -1.769 17.294 -7.398 1.00 94.38 100 ALA A C 1
ATOM 757 O O . ALA A 1 100 ? -1.418 16.916 -8.515 1.00 94.38 100 ALA A O 1
ATOM 758 N N . GLY A 1 101 ? -0.898 17.372 -6.384 1.00 96.75 101 GLY A N 1
ATOM 759 C CA . GLY A 1 101 ? 0.527 17.081 -6.565 1.00 96.75 101 GLY A CA 1
ATOM 760 C C . GLY A 1 101 ? 0.827 15.613 -6.872 1.00 96.75 101 GLY A C 1
ATOM 761 O O . GLY A 1 101 ? 1.707 15.330 -7.678 1.00 96.75 101 GLY A O 1
ATOM 762 N N . LEU A 1 102 ? 0.068 14.672 -6.299 1.00 97.69 102 LEU A N 1
ATOM 763 C CA . LEU A 1 102 ? 0.192 13.252 -6.649 1.00 97.69 102 LEU A CA 1
ATOM 764 C C . LEU A 1 102 ? -0.199 13.010 -8.111 1.00 97.69 102 LEU A C 1
ATOM 766 O O . LEU A 1 102 ? 0.492 12.284 -8.821 1.00 97.69 102 LEU A O 1
ATOM 770 N N . SER A 1 103 ? -1.283 13.647 -8.560 1.00 96.88 103 SER A N 1
ATOM 771 C CA . SER A 1 103 ? -1.749 13.558 -9.946 1.00 96.88 103 SER A CA 1
ATOM 772 C C . SER A 1 103 ? -0.694 14.100 -10.911 1.00 96.88 103 SER A C 1
ATOM 774 O O . SER A 1 103 ? -0.398 13.453 -11.907 1.00 96.88 103 SER A O 1
ATOM 776 N N . ALA A 1 104 ? -0.061 15.228 -10.573 1.00 97.44 104 ALA A N 1
ATOM 777 C CA . ALA A 1 104 ? 1.026 15.797 -11.364 1.00 97.44 104 ALA A CA 1
ATOM 778 C C . ALA A 1 104 ? 2.240 14.857 -11.462 1.00 97.44 104 ALA A C 1
ATOM 780 O O . ALA A 1 104 ? 2.793 14.699 -12.545 1.00 97.44 104 ALA A O 1
ATOM 781 N N . ILE A 1 105 ? 2.627 14.191 -10.366 1.00 98.38 105 ILE A N 1
ATOM 782 C CA . ILE A 1 105 ? 3.713 13.195 -10.384 1.00 98.38 105 ILE A CA 1
ATOM 783 C C . ILE A 1 105 ? 3.348 12.008 -11.276 1.00 98.38 105 ILE A C 1
ATOM 785 O O . ILE A 1 105 ? 4.165 11.585 -12.085 1.00 98.38 105 ILE A O 1
ATOM 789 N N . LEU A 1 106 ? 2.132 11.468 -11.148 1.00 97.88 106 LEU A N 1
ATOM 790 C CA . LEU A 1 106 ? 1.677 10.350 -11.977 1.00 97.88 106 LEU A CA 1
ATOM 791 C C . LEU A 1 106 ? 1.658 10.712 -13.467 1.00 97.88 106 LEU A C 1
ATOM 793 O O . LEU A 1 106 ? 2.069 9.889 -14.283 1.00 97.88 106 LEU A O 1
ATOM 797 N N . SER A 1 107 ? 1.217 11.923 -13.818 1.00 97.31 107 SER A N 1
ATOM 798 C CA . SER A 1 107 ? 1.281 12.420 -15.195 1.00 97.31 107 SER A CA 1
ATOM 799 C C . SER A 1 107 ? 2.723 12.544 -15.677 1.00 97.31 107 SER A C 1
ATOM 801 O O . SER A 1 107 ? 3.062 11.960 -16.693 1.00 97.31 107 SER A O 1
ATOM 803 N N . ASP A 1 108 ? 3.604 13.192 -14.911 1.00 97.94 108 ASP A N 1
ATOM 804 C CA . ASP A 1 108 ? 5.014 13.387 -15.282 1.00 97.94 108 ASP A CA 1
ATOM 805 C C . ASP A 1 108 ? 5.768 12.051 -15.454 1.00 97.94 108 ASP A C 1
ATOM 807 O O . ASP A 1 108 ? 6.626 11.914 -16.326 1.00 97.94 108 ASP A O 1
ATOM 811 N N . LEU A 1 109 ? 5.440 11.030 -14.654 1.00 97.88 109 LEU A N 1
ATOM 812 C CA . LEU A 1 109 ? 5.976 9.677 -14.828 1.00 97.88 109 LEU A CA 1
ATOM 813 C C . LEU A 1 109 ? 5.480 9.022 -16.125 1.00 97.88 109 LEU A C 1
ATOM 815 O O . LEU A 1 109 ? 6.286 8.410 -16.825 1.00 97.88 109 LEU A O 1
ATOM 819 N N . ARG A 1 110 ? 4.191 9.158 -16.454 1.00 96.62 110 ARG A N 1
ATOM 820 C CA . ARG A 1 110 ? 3.596 8.582 -17.672 1.00 96.62 110 ARG A CA 1
ATOM 821 C C . ARG A 1 110 ? 4.071 9.290 -18.937 1.00 96.62 110 ARG A C 1
ATOM 823 O O . ARG A 1 110 ? 4.574 8.628 -19.832 1.00 96.62 110 ARG A O 1
ATOM 830 N N . ASP A 1 111 ? 4.046 10.618 -18.943 1.00 96.06 111 ASP A N 1
ATOM 831 C CA . ASP A 1 111 ? 4.450 11.461 -20.077 1.00 96.06 111 ASP A CA 1
ATOM 832 C C . ASP A 1 111 ? 5.939 11.312 -20.440 1.00 96.06 111 ASP A C 1
ATOM 834 O O . ASP A 1 111 ? 6.380 11.747 -21.503 1.00 96.06 111 ASP A O 1
ATOM 838 N N . SER A 1 112 ? 6.739 10.721 -19.547 1.00 93.25 112 SER A N 1
ATOM 839 C CA . SER A 1 112 ? 8.164 10.478 -19.775 1.00 93.25 112 SER A CA 1
ATOM 840 C C . SER A 1 112 ? 8.479 9.215 -20.579 1.00 93.25 112 SER A C 1
ATOM 842 O O . SER A 1 112 ? 9.654 9.006 -20.890 1.00 93.25 112 SER A O 1
ATOM 844 N N . MET A 1 113 ? 7.474 8.380 -20.857 1.00 96.00 113 MET A N 1
ATOM 845 C CA . MET A 1 113 ? 7.616 7.123 -21.586 1.00 96.00 113 MET A CA 1
ATOM 846 C C . MET A 1 113 ? 7.255 7.300 -23.064 1.00 96.00 113 MET A C 1
ATOM 848 O O . MET A 1 113 ? 6.311 8.014 -23.401 1.00 96.00 113 MET A O 1
ATOM 852 N N . ASP A 1 114 ? 7.989 6.633 -23.953 1.00 96.06 114 ASP A N 1
ATOM 853 C CA . ASP A 1 114 ? 7.528 6.419 -25.326 1.00 96.06 114 ASP A CA 1
ATOM 854 C C . ASP A 1 114 ? 6.512 5.261 -25.419 1.00 96.06 114 ASP A C 1
ATOM 856 O O . ASP A 1 114 ? 6.278 4.528 -24.461 1.00 96.06 114 ASP A O 1
ATOM 860 N N . LEU A 1 115 ? 5.910 5.062 -26.595 1.00 96.25 115 LEU A N 1
ATOM 861 C CA . LEU A 1 115 ? 4.873 4.041 -26.793 1.00 96.25 115 LEU A CA 1
ATOM 862 C C . LEU A 1 115 ? 5.354 2.604 -26.498 1.00 96.25 115 LEU A C 1
ATOM 864 O O . LEU A 1 115 ? 4.562 1.757 -26.081 1.00 96.25 115 LEU A O 1
ATOM 868 N N . ALA A 1 116 ? 6.631 2.298 -26.743 1.00 95.88 116 ALA A N 1
ATOM 869 C CA . ALA A 1 116 ? 7.183 0.975 -26.469 1.00 95.88 116 ALA A CA 1
ATOM 870 C C . ALA A 1 116 ? 7.428 0.787 -24.966 1.00 95.88 116 ALA A C 1
ATOM 872 O O . ALA A 1 116 ? 7.111 -0.271 -24.418 1.00 95.88 116 ALA A O 1
ATOM 873 N N . GLU A 1 117 ? 7.941 1.821 -24.299 1.00 96.62 117 GLU A N 1
ATOM 874 C CA . GLU A 1 117 ? 8.114 1.858 -22.847 1.00 96.62 117 GLU A CA 1
ATOM 875 C C . GLU A 1 117 ? 6.766 1.759 -22.117 1.00 96.62 117 GLU A C 1
ATOM 877 O O . GLU A 1 117 ? 6.641 0.983 -21.167 1.00 96.62 117 GLU A O 1
ATOM 882 N N . GLU A 1 118 ? 5.737 2.467 -22.593 1.00 96.94 118 GLU A N 1
ATOM 883 C CA . GLU A 1 118 ? 4.367 2.372 -22.080 1.00 96.94 118 GLU A CA 1
ATOM 884 C C . GLU A 1 118 ? 3.819 0.948 -22.198 1.00 96.94 118 GLU A C 1
ATOM 886 O O . GLU A 1 118 ? 3.282 0.418 -21.227 1.00 96.94 118 GLU A O 1
ATOM 891 N N . GLY A 1 119 ? 3.990 0.298 -23.354 1.00 97.75 119 GLY A N 1
ATOM 892 C CA . GLY A 1 119 ? 3.548 -1.082 -23.560 1.00 97.75 119 GLY A CA 1
ATOM 893 C C . GLY A 1 119 ? 4.245 -2.079 -22.628 1.00 97.75 119 GLY A C 1
ATOM 894 O O . GLY A 1 119 ? 3.592 -2.954 -22.055 1.00 97.75 119 GLY A O 1
ATOM 895 N N . ALA A 1 120 ? 5.557 -1.928 -22.427 1.00 96.94 120 ALA A N 1
ATOM 896 C CA . ALA A 1 120 ? 6.321 -2.767 -21.503 1.00 96.94 120 ALA A CA 1
ATOM 897 C C . ALA A 1 120 ? 5.902 -2.546 -20.039 1.00 96.94 120 ALA A C 1
ATOM 899 O O . ALA A 1 120 ? 5.753 -3.502 -19.279 1.00 96.94 120 ALA A O 1
ATOM 900 N N . CYS A 1 121 ? 5.670 -1.293 -19.648 1.00 97.44 121 CYS A N 1
ATOM 901 C CA . CYS A 1 121 ? 5.171 -0.936 -18.322 1.00 97.44 121 CYS A CA 1
ATOM 902 C C . CYS A 1 121 ? 3.751 -1.486 -18.092 1.00 97.44 121 CYS A C 1
ATOM 904 O O . CYS A 1 121 ? 3.476 -2.092 -17.058 1.00 97.44 121 CYS A O 1
ATOM 906 N N . GLN A 1 122 ? 2.863 -1.364 -19.083 1.00 97.81 122 GLN A N 1
ATOM 907 C CA . GLN A 1 122 ? 1.497 -1.880 -18.998 1.00 97.81 122 GLN A CA 1
ATOM 908 C C . GLN A 1 122 ? 1.471 -3.399 -18.794 1.00 97.81 122 GLN A C 1
ATOM 910 O O . GLN A 1 122 ? 0.725 -3.874 -17.944 1.00 97.81 122 GLN A O 1
ATOM 915 N N . HIS A 1 123 ? 2.338 -4.149 -19.480 1.00 98.06 123 HIS A N 1
ATOM 916 C CA . HIS A 1 123 ? 2.462 -5.593 -19.271 1.00 98.06 123 HIS A CA 1
ATOM 917 C C . HIS A 1 123 ? 2.752 -5.954 -17.803 1.00 98.06 123 HIS A C 1
ATOM 919 O O . HIS A 1 123 ? 2.115 -6.847 -17.242 1.00 98.06 123 HIS A O 1
ATOM 925 N N . PHE A 1 124 ? 3.682 -5.244 -17.157 1.00 98.56 124 PHE A N 1
ATOM 926 C CA . PHE A 1 124 ? 3.987 -5.472 -15.745 1.00 98.56 124 PHE A CA 1
ATOM 927 C C . PHE A 1 124 ? 2.870 -4.990 -14.816 1.00 98.56 124 PHE A C 1
ATOM 929 O O . PHE A 1 124 ? 2.612 -5.644 -13.808 1.00 98.56 124 PHE A O 1
ATOM 936 N N . LEU A 1 125 ? 2.187 -3.885 -15.129 1.00 98.44 125 LEU A N 1
ATOM 937 C CA . LEU A 1 125 ? 1.016 -3.434 -14.368 1.00 98.44 125 LEU A CA 1
ATOM 938 C C . LEU A 1 125 ? -0.114 -4.473 -14.390 1.00 98.44 125 LEU A C 1
ATOM 940 O O . LEU A 1 125 ? -0.694 -4.750 -13.337 1.00 98.44 125 LEU A O 1
ATOM 944 N N . ASP A 1 126 ? -0.379 -5.076 -15.549 1.00 98.31 126 ASP A N 1
ATOM 945 C CA . ASP A 1 126 ? -1.370 -6.144 -15.699 1.00 98.31 126 ASP A CA 1
ATOM 946 C C . ASP A 1 126 ? -0.954 -7.377 -14.887 1.00 98.31 126 ASP A C 1
ATOM 948 O O . ASP A 1 126 ? -1.725 -7.870 -14.067 1.00 98.31 126 ASP A O 1
ATOM 952 N N . ALA A 1 127 ? 0.306 -7.810 -14.997 1.00 97.69 127 ALA A N 1
ATOM 953 C CA . ALA A 1 127 ? 0.817 -8.946 -14.229 1.00 97.69 127 ALA A CA 1
ATOM 954 C C . ALA A 1 127 ? 0.774 -8.711 -12.706 1.00 97.69 127 ALA A C 1
ATOM 956 O O . ALA A 1 127 ? 0.413 -9.608 -11.945 1.00 97.69 127 ALA A O 1
ATOM 957 N N . LEU A 1 128 ? 1.082 -7.493 -12.244 1.00 97.44 128 LEU A N 1
ATOM 958 C CA . LEU A 1 128 ? 0.933 -7.107 -10.837 1.00 97.44 128 LEU A CA 1
ATOM 959 C C . LEU A 1 128 ? -0.528 -7.185 -10.368 1.00 97.44 128 LEU A C 1
ATOM 961 O O . LEU A 1 128 ? -0.763 -7.401 -9.176 1.00 97.44 128 LEU A O 1
ATOM 965 N N . HIS A 1 129 ? -1.500 -6.988 -11.259 1.00 94.62 129 HIS A N 1
ATOM 966 C CA . HIS A 1 129 ? -2.920 -7.078 -10.937 1.00 94.62 129 HIS A CA 1
ATOM 967 C C . HIS A 1 129 ? -3.448 -8.519 -10.968 1.00 94.62 129 HIS A C 1
ATOM 969 O O . HIS A 1 129 ? -4.195 -8.902 -10.070 1.00 94.62 129 HIS A O 1
ATOM 975 N N . GLU A 1 130 ? -3.062 -9.295 -11.978 1.00 95.44 130 GLU A N 1
ATOM 976 C CA . GLU A 1 130 ? -3.620 -10.620 -12.271 1.00 95.44 130 GLU A CA 1
ATOM 977 C C . GLU A 1 130 ? -2.982 -11.747 -11.452 1.00 95.44 130 GLU A C 1
ATOM 979 O O . GLU A 1 130 ? -3.683 -12.666 -11.026 1.00 95.44 130 GLU A O 1
ATOM 984 N N . ASP A 1 131 ? -1.671 -11.684 -11.209 1.00 96.50 131 ASP A N 1
ATOM 985 C CA . ASP A 1 131 ? -0.958 -12.697 -10.434 1.00 96.50 131 ASP A CA 1
ATOM 986 C C . ASP A 1 131 ? -0.767 -12.222 -8.993 1.00 96.50 131 ASP A C 1
ATOM 988 O O . ASP A 1 131 ? -0.048 -11.263 -8.709 1.00 96.50 131 ASP A O 1
ATOM 992 N N . GLU A 1 132 ? -1.396 -12.913 -8.045 1.00 96.50 132 GLU A N 1
ATOM 993 C CA . GLU A 1 132 ? -1.282 -12.602 -6.624 1.00 96.50 132 GLU A CA 1
ATOM 994 C C . GLU A 1 132 ? 0.166 -12.666 -6.105 1.00 96.50 132 GLU A C 1
ATOM 996 O O . GLU A 1 132 ? 0.525 -11.868 -5.234 1.00 96.50 132 GLU A O 1
ATOM 1001 N N . ALA A 1 133 ? 0.988 -13.574 -6.645 1.00 96.69 133 ALA A N 1
ATOM 1002 C CA . ALA A 1 133 ? 2.373 -13.804 -6.235 1.00 96.69 133 ALA A CA 1
ATOM 1003 C C . ALA A 1 133 ? 3.361 -12.802 -6.852 1.00 96.69 133 ALA A C 1
ATOM 1005 O O . ALA A 1 133 ? 4.453 -12.621 -6.316 1.00 96.69 133 ALA A O 1
ATOM 1006 N N . ALA A 1 134 ? 2.980 -12.128 -7.942 1.00 97.56 134 ALA A N 1
ATOM 1007 C CA . ALA A 1 134 ? 3.817 -11.131 -8.600 1.00 97.56 134 ALA A CA 1
ATOM 1008 C C . ALA A 1 134 ? 4.143 -9.962 -7.665 1.00 97.56 134 ALA A C 1
ATOM 1010 O O . ALA A 1 134 ? 3.237 -9.245 -7.218 1.00 97.56 134 ALA A O 1
ATOM 1011 N N . ALA A 1 135 ? 5.437 -9.759 -7.406 1.00 97.56 135 ALA A N 1
ATOM 1012 C CA . ALA A 1 135 ? 5.958 -8.744 -6.495 1.00 97.56 135 ALA A CA 1
ATOM 1013 C C . ALA A 1 135 ? 5.282 -8.779 -5.108 1.00 97.56 135 ALA A C 1
ATOM 1015 O O . ALA A 1 135 ? 4.821 -7.754 -4.583 1.00 97.56 135 ALA A O 1
ATOM 1016 N N . LEU A 1 136 ? 5.150 -9.975 -4.525 1.00 95.50 136 LEU A N 1
ATOM 1017 C CA . LEU A 1 136 ? 4.384 -10.189 -3.294 1.00 95.50 136 LEU A CA 1
ATOM 1018 C C . LEU A 1 136 ? 4.937 -9.372 -2.116 1.00 95.50 136 LEU A C 1
ATOM 1020 O O . LEU A 1 136 ? 4.166 -8.800 -1.341 1.00 95.50 136 LEU A O 1
ATOM 1024 N N . GLU A 1 137 ? 6.260 -9.261 -1.998 1.00 96.50 137 GLU A N 1
ATOM 1025 C CA . GLU A 1 137 ? 6.910 -8.497 -0.927 1.00 96.50 137 GLU A CA 1
ATOM 1026 C C . GLU A 1 137 ? 6.613 -6.998 -1.058 1.00 96.50 137 GLU A C 1
ATOM 1028 O O . GLU A 1 137 ? 6.313 -6.331 -0.060 1.00 96.50 137 GLU A O 1
ATOM 1033 N N . PHE A 1 138 ? 6.595 -6.473 -2.288 1.00 98.44 138 PHE A N 1
ATOM 1034 C CA . PHE A 1 138 ? 6.141 -5.110 -2.566 1.00 98.44 138 PHE A CA 1
ATOM 1035 C C . PHE A 1 138 ? 4.675 -4.925 -2.154 1.00 98.44 138 PHE A C 1
ATOM 1037 O O . PHE A 1 138 ? 4.364 -3.989 -1.408 1.00 98.44 138 PHE A O 1
ATOM 1044 N N . LYS A 1 139 ? 3.778 -5.826 -2.584 1.00 97.94 139 LYS A N 1
ATOM 1045 C CA . LYS A 1 139 ? 2.339 -5.777 -2.267 1.00 97.94 139 LYS A CA 1
ATOM 1046 C C . LYS A 1 139 ? 2.087 -5.774 -0.764 1.00 97.94 139 LYS A C 1
ATOM 1048 O O . LYS A 1 139 ? 1.341 -4.922 -0.282 1.00 97.94 139 LYS A O 1
ATOM 1053 N N . ILE A 1 140 ? 2.729 -6.674 -0.019 1.00 96.50 140 ILE A N 1
ATOM 1054 C CA . ILE A 1 140 ? 2.629 -6.739 1.444 1.00 96.50 140 ILE A CA 1
ATOM 1055 C C . ILE A 1 140 ? 3.114 -5.427 2.062 1.00 96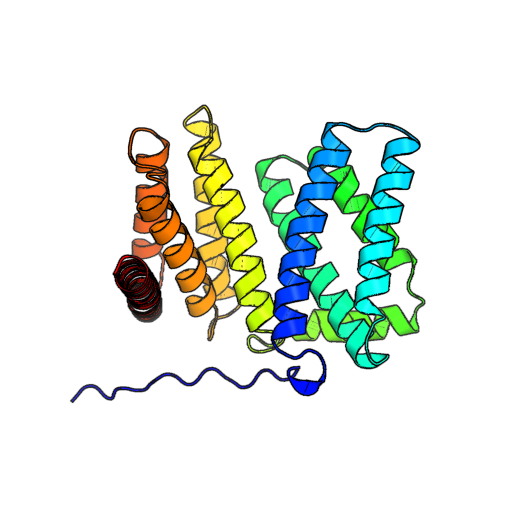.50 140 ILE A C 1
ATOM 1057 O O . ILE A 1 140 ? 2.382 -4.796 2.829 1.00 96.50 140 ILE A O 1
ATOM 1061 N N . ALA A 1 141 ? 4.324 -4.989 1.707 1.00 97.38 141 ALA A N 1
ATOM 1062 C CA . ALA A 1 141 ? 4.940 -3.826 2.325 1.00 97.38 141 ALA A CA 1
ATOM 1063 C C . ALA A 1 141 ? 4.162 -2.532 2.052 1.00 97.38 141 ALA A C 1
ATOM 1065 O O . ALA A 1 141 ? 3.872 -1.796 2.995 1.00 97.38 141 ALA A O 1
ATOM 1066 N N . PHE A 1 142 ? 3.775 -2.249 0.804 1.00 96.00 142 PHE A N 1
ATOM 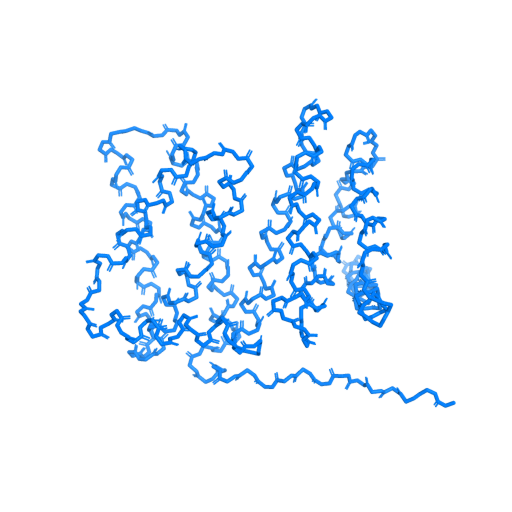1067 C CA . PHE A 1 142 ? 3.081 -0.995 0.500 1.00 96.00 142 PHE A CA 1
ATOM 1068 C C . PHE A 1 142 ? 1.659 -0.985 1.076 1.00 96.00 142 PHE A C 1
ATOM 1070 O O . PHE A 1 142 ? 1.211 0.049 1.576 1.00 96.00 142 PHE A O 1
ATOM 1077 N N . ARG A 1 143 ? 0.945 -2.123 1.045 1.00 97.44 143 ARG A N 1
ATOM 1078 C CA . ARG A 1 143 ? -0.407 -2.226 1.613 1.00 97.44 143 ARG A CA 1
ATOM 1079 C C . ARG A 1 143 ? -0.381 -2.043 3.119 1.00 97.44 143 ARG A C 1
ATOM 1081 O O . ARG A 1 143 ? -1.253 -1.352 3.639 1.00 97.44 143 ARG A O 1
ATOM 1088 N N . ARG A 1 144 ? 0.615 -2.599 3.815 1.00 97.44 144 ARG A N 1
ATOM 1089 C CA . ARG A 1 144 ? 0.818 -2.338 5.245 1.00 97.44 144 ARG A CA 1
ATOM 1090 C C . ARG A 1 144 ? 0.925 -0.838 5.512 1.00 97.44 144 ARG A C 1
ATOM 1092 O O . ARG A 1 144 ? 0.178 -0.335 6.347 1.00 97.44 144 ARG A O 1
ATOM 1099 N N . GLU A 1 145 ? 1.808 -0.126 4.810 1.00 97.62 145 GLU A N 1
ATOM 1100 C CA . GLU A 1 145 ? 2.003 1.315 5.034 1.00 97.62 145 GLU A CA 1
ATOM 1101 C C . GLU A 1 145 ? 0.738 2.126 4.707 1.00 97.62 145 GLU A C 1
ATOM 1103 O O . GLU A 1 145 ? 0.349 2.999 5.484 1.00 97.62 145 GLU A O 1
ATOM 1108 N N . LEU A 1 146 ? 0.043 1.792 3.615 1.00 98.06 146 LEU A N 1
ATOM 1109 C CA . LEU A 1 146 ? -1.218 2.430 3.227 1.00 98.06 146 LEU A CA 1
ATOM 1110 C C . LEU A 1 146 ? -2.301 2.267 4.304 1.00 98.06 146 LEU A C 1
ATOM 1112 O O . LEU A 1 146 ? -2.883 3.253 4.760 1.00 98.06 146 LEU A O 1
ATOM 1116 N N . HIS A 1 147 ? -2.562 1.031 4.738 1.00 98.19 147 HIS A N 1
ATOM 1117 C CA . HIS A 1 147 ? -3.572 0.754 5.760 1.00 98.19 147 HIS A CA 1
ATOM 1118 C C . HIS A 1 147 ? -3.195 1.360 7.110 1.00 98.19 147 HIS A C 1
ATOM 1120 O O . HIS A 1 147 ? -4.061 1.883 7.809 1.00 98.19 147 HIS A O 1
ATOM 1126 N N . LEU A 1 148 ? -1.909 1.336 7.467 1.00 97.88 148 LEU A N 1
ATOM 1127 C CA . LEU A 1 148 ? -1.441 1.923 8.713 1.00 97.88 148 LEU A CA 1
ATOM 1128 C C . LEU A 1 148 ? -1.586 3.450 8.710 1.00 97.88 148 LEU A C 1
ATOM 1130 O O . LEU A 1 148 ? -1.960 4.024 9.729 1.00 97.88 148 LEU A O 1
ATOM 1134 N N . SER A 1 149 ? -1.352 4.106 7.575 1.00 97.50 149 SER A N 1
ATOM 1135 C CA . SER A 1 149 ? -1.545 5.552 7.434 1.00 97.50 149 SER A CA 1
ATOM 1136 C C . SER A 1 149 ? -3.022 5.958 7.529 1.00 97.50 149 SER A C 1
ATOM 1138 O O . SER A 1 149 ? -3.371 6.909 8.237 1.00 97.50 149 SER A O 1
ATOM 1140 N N . LEU A 1 150 ? -3.923 5.180 6.917 1.00 97.88 150 LEU A N 1
ATOM 1141 C CA . LEU A 1 150 ? -5.370 5.360 7.082 1.00 97.88 150 LEU A CA 1
ATOM 1142 C C . LEU A 1 150 ? -5.811 5.126 8.530 1.00 97.88 150 LEU A C 1
ATOM 1144 O O . LEU A 1 150 ? -6.600 5.905 9.060 1.00 97.88 150 LEU A O 1
ATOM 1148 N N . TRP A 1 151 ? -5.268 4.104 9.196 1.00 98.50 151 TRP A N 1
ATOM 1149 C CA . TRP A 1 151 ? -5.527 3.861 10.615 1.00 98.50 151 TRP A CA 1
ATOM 1150 C C . TRP A 1 151 ? -5.023 5.015 11.490 1.00 98.50 151 TRP A C 1
ATOM 1152 O O . TRP A 1 151 ? -5.760 5.485 12.353 1.00 98.50 151 TRP A O 1
ATOM 1162 N N . HIS A 1 152 ? -3.816 5.532 11.242 1.00 97.81 152 HIS A N 1
ATOM 1163 C CA . HIS A 1 152 ? -3.288 6.704 11.945 1.00 97.81 152 HIS A CA 1
ATOM 1164 C C . HIS A 1 152 ? -4.180 7.931 11.766 1.00 97.81 152 HIS A C 1
ATOM 1166 O O . HIS A 1 152 ? -4.442 8.648 12.729 1.00 97.81 152 HIS A O 1
ATOM 1172 N N . THR A 1 153 ? -4.689 8.138 10.554 1.00 96.56 153 THR A N 1
ATOM 1173 C CA . THR A 1 153 ? -5.657 9.202 10.280 1.00 96.56 153 THR A CA 1
ATOM 1174 C C . THR A 1 153 ? -6.956 8.967 11.056 1.00 96.56 153 THR A C 1
ATOM 1176 O O . THR A 1 153 ? -7.475 9.888 11.677 1.00 96.56 153 THR A O 1
ATOM 1179 N N . MET A 1 154 ? -7.463 7.730 11.075 1.00 98.06 154 MET A N 1
ATOM 1180 C CA . MET A 1 154 ? -8.697 7.360 11.776 1.00 98.06 154 MET A CA 1
ATOM 1181 C C . MET A 1 154 ? -8.609 7.634 13.279 1.00 98.06 154 MET A C 1
ATOM 1183 O O . MET A 1 154 ? -9.546 8.177 13.856 1.00 98.06 154 MET A O 1
ATOM 1187 N N . ILE A 1 155 ? -7.491 7.288 13.921 1.00 97.56 155 ILE A N 1
ATOM 1188 C CA . ILE A 1 155 ? -7.312 7.511 15.365 1.00 97.56 155 ILE A CA 1
ATOM 1189 C C . ILE A 1 155 ? -6.989 8.969 15.714 1.00 97.56 155 ILE A C 1
ATOM 1191 O O . ILE A 1 155 ? -7.103 9.345 16.878 1.00 97.56 155 ILE A O 1
ATOM 1195 N N . ALA A 1 156 ? -6.572 9.769 14.730 1.00 96.38 156 ALA A N 1
ATOM 1196 C CA . ALA A 1 156 ? -6.342 11.205 14.865 1.00 96.38 156 ALA A CA 1
ATOM 1197 C C . ALA A 1 156 ? -7.582 12.044 14.508 1.00 96.38 156 ALA A C 1
ATOM 1199 O O . ALA A 1 156 ? -7.530 13.267 14.611 1.00 96.38 156 ALA A O 1
ATOM 1200 N N . ALA A 1 157 ? -8.677 11.408 14.078 1.00 95.62 157 ALA A N 1
ATOM 1201 C CA . ALA A 1 157 ? -9.907 12.094 13.715 1.00 95.62 157 ALA A CA 1
ATOM 1202 C C . ALA A 1 157 ? -10.477 12.891 14.899 1.00 95.62 157 ALA A C 1
ATOM 1204 O O . ALA A 1 157 ? -10.559 12.395 16.025 1.00 95.62 157 ALA A O 1
ATOM 1205 N N . GLU A 1 158 ? -10.909 14.122 14.631 1.00 93.50 158 GLU A N 1
ATOM 1206 C CA . GLU A 1 158 ? -11.363 15.057 15.670 1.00 93.50 158 GLU A CA 1
ATOM 1207 C C . GLU A 1 158 ? -12.794 14.768 16.138 1.00 93.50 158 GLU A C 1
ATOM 1209 O O . GLU A 1 158 ? -13.208 15.189 17.218 1.00 93.50 158 GLU A O 1
ATOM 1214 N N . ASN A 1 159 ? -13.571 14.047 15.326 1.00 95.81 159 ASN A N 1
ATOM 1215 C CA . ASN A 1 159 ? -14.962 13.726 15.608 1.00 95.81 159 ASN A CA 1
ATOM 1216 C C . ASN A 1 159 ? -15.361 12.338 15.081 1.00 95.81 159 ASN A C 1
ATOM 1218 O O . ASN A 1 159 ? -14.684 11.732 14.247 1.00 95.81 159 ASN A O 1
ATOM 1222 N N . ARG A 1 160 ? -16.496 11.841 15.590 1.00 97.06 160 ARG A N 1
ATOM 1223 C CA . ARG A 1 160 ? -17.046 10.514 15.275 1.00 97.06 160 ARG A CA 1
ATOM 1224 C C . ARG A 1 160 ? -17.333 10.336 13.785 1.00 97.06 160 ARG A C 1
ATOM 1226 O O . ARG A 1 160 ? -17.020 9.283 13.250 1.00 97.06 160 ARG A O 1
ATOM 1233 N N . GLU A 1 161 ? -17.885 11.350 13.124 1.00 96.06 161 GLU A N 1
ATOM 1234 C CA . GLU A 1 161 ? -18.244 11.285 11.703 1.00 96.06 161 GLU A CA 1
ATOM 1235 C C . GLU A 1 161 ? -17.009 11.043 10.826 1.00 96.06 161 GLU A C 1
ATOM 1237 O O . GLU A 1 161 ? -16.977 10.098 10.036 1.00 96.06 161 GLU A O 1
ATOM 1242 N N . GLN A 1 162 ? -15.949 11.829 11.030 1.00 95.19 162 GLN A N 1
ATOM 1243 C CA . GLN A 1 162 ? -14.677 11.659 10.331 1.00 95.19 162 GLN A CA 1
ATOM 1244 C C . GLN A 1 162 ? -14.061 10.281 10.614 1.00 95.19 162 GLN A C 1
ATOM 1246 O O . GLN A 1 162 ? -13.591 9.605 9.694 1.00 95.19 162 GLN A O 1
ATOM 1251 N N . ALA A 1 163 ? -14.086 9.843 11.875 1.00 97.31 163 ALA A N 1
ATOM 1252 C CA . ALA A 1 163 ? -13.553 8.543 12.260 1.00 97.31 163 ALA A CA 1
ATOM 1253 C C . ALA A 1 163 ? -14.339 7.384 11.618 1.00 97.31 163 ALA A C 1
ATOM 1255 O O . ALA A 1 163 ? -13.733 6.415 11.166 1.00 97.31 163 ALA A O 1
ATOM 1256 N N . GLU A 1 164 ? -15.667 7.489 11.512 1.00 97.19 164 GLU A N 1
ATOM 1257 C CA . GLU A 1 164 ? -16.528 6.483 10.880 1.00 97.19 164 GLU A CA 1
ATOM 1258 C C . GLU A 1 164 ? -16.325 6.389 9.363 1.00 97.19 164 GLU A C 1
ATOM 1260 O O . GLU A 1 164 ? -16.362 5.287 8.807 1.00 97.19 164 GLU A O 1
ATOM 1265 N N . VAL A 1 165 ? -16.081 7.513 8.679 1.00 96.19 165 VAL A N 1
ATOM 1266 C CA . VAL A 1 165 ? -15.718 7.514 7.250 1.00 96.19 165 VAL A CA 1
ATOM 1267 C C . VAL A 1 165 ? -14.422 6.732 7.033 1.00 96.19 165 VAL A C 1
ATOM 1269 O O . VAL A 1 165 ? -14.367 5.843 6.178 1.00 96.19 165 VAL A O 1
ATOM 1272 N N . LEU A 1 166 ? -13.396 7.012 7.839 1.00 97.81 166 LEU A N 1
ATOM 1273 C CA . LEU A 1 166 ? -12.096 6.346 7.745 1.00 97.81 166 LEU A CA 1
ATOM 1274 C C . LEU A 1 166 ? -12.166 4.872 8.161 1.00 97.81 166 LEU A C 1
ATOM 1276 O O . LEU A 1 166 ? -11.546 4.033 7.510 1.00 97.81 166 LEU A O 1
ATOM 1280 N N . LEU A 1 167 ? -12.967 4.542 9.175 1.00 98.31 167 LEU A N 1
ATOM 1281 C CA . LEU A 1 167 ? -13.241 3.168 9.595 1.00 98.31 167 LEU A CA 1
ATOM 1282 C C . LEU A 1 167 ? -13.849 2.346 8.454 1.00 98.31 167 LEU A C 1
ATOM 1284 O O . LEU A 1 167 ? -13.344 1.269 8.132 1.00 98.31 167 LEU A O 1
ATOM 1288 N N . LYS A 1 168 ? -14.907 2.857 7.811 1.00 97.94 168 LYS A N 1
ATOM 1289 C CA . LYS A 1 168 ? -15.571 2.178 6.685 1.00 97.94 168 LYS A CA 1
ATOM 1290 C C . LYS A 1 168 ? -14.633 2.026 5.491 1.00 97.94 168 LYS A C 1
ATOM 1292 O O . LYS A 1 168 ? -14.614 0.965 4.869 1.00 97.94 168 LYS A O 1
ATOM 1297 N N . LEU A 1 169 ? -13.841 3.057 5.189 1.00 97.88 169 LEU A N 1
ATOM 1298 C CA . LEU A 1 169 ? -12.848 3.012 4.118 1.00 97.88 169 LEU A CA 1
ATOM 1299 C C . LEU A 1 169 ? -11.783 1.942 4.387 1.00 97.88 169 LEU A C 1
ATOM 1301 O O . LEU A 1 169 ? -11.578 1.067 3.549 1.00 97.88 169 LEU A O 1
ATOM 1305 N N . LEU A 1 170 ? -11.136 1.988 5.554 1.00 98.44 170 LEU A N 1
ATOM 1306 C CA . LEU A 1 170 ? -10.073 1.057 5.928 1.00 98.44 170 LEU A CA 1
ATOM 1307 C C . LEU A 1 170 ? -10.588 -0.386 6.008 1.00 98.44 170 LEU A C 1
ATOM 1309 O O . LEU A 1 170 ? -9.993 -1.281 5.408 1.00 98.44 170 LEU A O 1
ATOM 1313 N N . GLY A 1 171 ? -11.711 -0.613 6.694 1.00 97.94 171 GLY A N 1
ATOM 1314 C CA . GLY A 1 171 ? -12.333 -1.934 6.791 1.00 97.94 171 GLY A CA 1
ATOM 1315 C C . GLY A 1 171 ? -12.731 -2.484 5.421 1.00 97.94 171 GLY A C 1
ATOM 1316 O O . GLY A 1 171 ? -12.404 -3.623 5.094 1.00 97.94 171 GLY A O 1
ATOM 1317 N N . GLY A 1 172 ? -13.357 -1.659 4.577 1.00 97.62 172 GLY A N 1
ATOM 1318 C CA . GLY A 1 172 ? -13.733 -2.043 3.217 1.00 97.62 172 GLY A CA 1
ATOM 1319 C C . GLY A 1 172 ? -12.532 -2.383 2.333 1.00 97.62 172 GLY A C 1
ATOM 1320 O O . GLY A 1 172 ? -12.589 -3.354 1.581 1.00 97.62 172 GLY A O 1
ATOM 1321 N N . MET A 1 173 ? -11.430 -1.634 2.445 1.00 97.81 173 MET A N 1
ATOM 1322 C CA . MET A 1 173 ? -10.187 -1.931 1.725 1.00 97.81 173 MET A CA 1
ATOM 1323 C C . MET A 1 173 ? -9.575 -3.260 2.166 1.00 97.81 173 MET A C 1
ATOM 1325 O O . MET A 1 173 ? -9.227 -4.070 1.311 1.00 97.81 173 MET A O 1
ATOM 1329 N N . LEU A 1 174 ? -9.499 -3.516 3.475 1.00 97.69 174 LEU A N 1
ATOM 1330 C CA . LEU A 1 174 ? -8.983 -4.779 4.005 1.00 97.69 174 LEU A CA 1
ATOM 1331 C C . LEU A 1 174 ? -9.839 -5.972 3.554 1.00 97.69 174 LEU A C 1
ATOM 1333 O O . LEU A 1 174 ? -9.292 -6.969 3.094 1.00 97.69 174 LEU A O 1
ATOM 1337 N N . LEU A 1 175 ? -11.170 -5.860 3.592 1.00 96.69 175 LEU A N 1
ATOM 1338 C CA . LEU A 1 175 ? -12.071 -6.917 3.110 1.00 96.69 175 LEU A CA 1
ATOM 1339 C C . LEU A 1 175 ? -11.981 -7.129 1.592 1.00 96.69 175 LEU A C 1
ATOM 1341 O O . LEU A 1 175 ? -12.096 -8.258 1.112 1.00 96.69 175 LEU A O 1
ATOM 1345 N N . ALA A 1 176 ? -11.759 -6.060 0.823 1.00 96.44 176 ALA A N 1
ATOM 1346 C CA . ALA A 1 176 ? -11.605 -6.148 -0.625 1.00 96.44 176 ALA A CA 1
ATOM 1347 C C . ALA A 1 176 ? -10.334 -6.904 -1.041 1.00 96.44 176 ALA A C 1
ATOM 1349 O O . ALA A 1 176 ? -10.338 -7.510 -2.112 1.00 96.44 176 ALA A O 1
ATOM 1350 N N . LEU A 1 177 ? -9.287 -6.938 -0.204 1.00 96.00 177 LEU A N 1
ATOM 1351 C CA . LEU A 1 177 ? -8.070 -7.708 -0.493 1.00 96.00 177 LEU A CA 1
ATOM 1352 C C . LEU A 1 177 ? -8.368 -9.190 -0.689 1.00 96.00 177 LEU A C 1
ATOM 1354 O O . LEU A 1 177 ? -7.854 -9.771 -1.630 1.00 96.00 177 LEU A O 1
ATOM 1358 N N . ASN A 1 178 ? -9.233 -9.788 0.133 1.00 92.81 178 ASN A N 1
ATOM 1359 C CA . ASN A 1 178 ? -9.583 -11.201 -0.020 1.00 92.81 178 ASN A CA 1
ATOM 1360 C C . ASN A 1 178 ? -10.375 -11.480 -1.309 1.00 92.81 178 ASN A C 1
ATOM 1362 O O . ASN A 1 178 ? -10.371 -12.590 -1.819 1.00 92.81 178 ASN A O 1
ATOM 1366 N N . ARG A 1 179 ? -11.080 -10.476 -1.845 1.00 91.75 179 ARG A N 1
ATOM 1367 C CA . ARG A 1 179 ? -11.797 -10.610 -3.122 1.00 91.75 179 ARG A CA 1
ATOM 1368 C C . ARG A 1 179 ? -10.865 -10.437 -4.316 1.00 91.75 179 ARG A C 1
ATOM 1370 O O . ARG A 1 179 ? -11.028 -11.132 -5.307 1.00 91.75 179 ARG A O 1
ATOM 1377 N N . ALA A 1 180 ? -9.929 -9.495 -4.219 1.00 93.44 180 ALA A N 1
ATOM 1378 C CA . ALA A 1 180 ? -8.952 -9.215 -5.268 1.00 93.44 180 ALA A CA 1
ATOM 1379 C C . ALA A 1 180 ? -7.825 -10.256 -5.315 1.00 93.44 180 ALA A C 1
ATOM 1381 O O . ALA A 1 180 ? -7.279 -10.513 -6.377 1.00 93.44 180 ALA A O 1
ATOM 1382 N N . MET A 1 181 ? -7.488 -10.841 -4.166 1.00 95.62 181 MET A N 1
ATOM 1383 C CA . MET A 1 181 ? -6.446 -11.847 -3.988 1.00 95.62 181 MET A CA 1
ATOM 1384 C C . MET A 1 181 ? -7.002 -13.012 -3.144 1.00 95.62 181 MET A C 1
ATOM 1386 O O . MET A 1 181 ? -6.733 -13.072 -1.939 1.00 95.62 181 MET A O 1
ATOM 1390 N N . PRO A 1 182 ? -7.839 -13.900 -3.716 1.00 93.38 182 PRO A N 1
ATOM 1391 C CA . PRO A 1 182 ? -8.452 -15.007 -2.977 1.00 93.38 182 PRO A CA 1
ATOM 1392 C C . PRO A 1 182 ? -7.471 -15.981 -2.318 1.00 93.38 182 PRO A C 1
ATOM 1394 O O . PRO A 1 182 ? -7.840 -16.647 -1.351 1.00 93.38 182 PRO A O 1
ATOM 1397 N N . THR A 1 183 ? -6.239 -16.082 -2.818 1.00 93.19 183 THR A N 1
ATOM 1398 C CA . THR A 1 183 ? -5.255 -17.066 -2.340 1.00 93.19 183 THR A CA 1
ATOM 1399 C C . THR A 1 183 ? -4.317 -16.491 -1.276 1.00 93.19 183 THR A C 1
ATOM 1401 O O . THR A 1 183 ? -3.981 -17.167 -0.302 1.00 93.19 183 THR A O 1
ATOM 1404 N N . LEU A 1 184 ? -3.884 -15.242 -1.443 1.00 95.19 184 LEU A N 1
ATOM 1405 C CA . LEU A 1 184 ? -2.827 -14.582 -0.671 1.00 95.19 184 LEU A CA 1
ATOM 1406 C C . LEU A 1 184 ? -3.291 -13.292 0.009 1.00 95.19 184 LEU A C 1
ATOM 1408 O O . LEU A 1 184 ? -2.564 -12.748 0.841 1.00 95.19 184 LEU A O 1
ATOM 1412 N N . GLY A 1 185 ? -4.492 -12.790 -0.284 1.00 95.88 185 GLY A N 1
ATOM 1413 C CA . GLY A 1 185 ? -5.016 -11.548 0.294 1.00 95.88 185 GLY A CA 1
ATOM 1414 C C . GLY A 1 185 ? -5.062 -11.572 1.823 1.00 95.88 185 GLY A C 1
ATOM 1415 O O . GLY A 1 185 ? -4.795 -10.555 2.470 1.00 95.88 185 GLY A O 1
ATOM 1416 N N . TRP A 1 186 ? -5.291 -12.748 2.414 1.00 96.19 186 TRP A N 1
ATOM 1417 C CA . TRP A 1 186 ? -5.231 -12.969 3.860 1.00 96.19 186 TRP A CA 1
ATOM 1418 C C . TRP A 1 186 ? -3.881 -12.549 4.465 1.00 96.19 186 TRP A C 1
ATOM 1420 O O . TRP A 1 186 ? -3.851 -11.951 5.542 1.00 96.19 186 TRP A O 1
ATOM 1430 N N . ARG A 1 187 ? -2.761 -12.775 3.764 1.00 96.00 187 ARG A N 1
ATOM 1431 C CA . ARG A 1 187 ? -1.411 -12.456 4.255 1.00 96.00 187 ARG A CA 1
ATOM 1432 C C . ARG A 1 187 ? -1.205 -10.951 4.395 1.00 96.00 187 ARG A C 1
ATOM 1434 O O . ARG A 1 187 ? -0.559 -10.512 5.349 1.00 96.00 187 ARG A O 1
ATOM 1441 N N . LEU A 1 188 ? -1.769 -10.172 3.470 1.00 97.12 188 LEU A N 1
ATOM 1442 C CA . LEU A 1 188 ? -1.733 -8.708 3.477 1.00 97.12 188 LEU A CA 1
ATOM 1443 C C . LEU A 1 188 ? -2.611 -8.144 4.603 1.00 97.12 188 LEU A C 1
ATOM 1445 O O . LEU A 1 188 ? -2.203 -7.206 5.290 1.00 97.12 188 LEU A O 1
ATOM 1449 N N . ILE A 1 189 ? -3.795 -8.732 4.817 1.00 97.88 189 ILE A N 1
ATOM 1450 C CA . ILE A 1 189 ? -4.681 -8.375 5.934 1.00 97.88 189 ILE A CA 1
ATOM 1451 C C . ILE A 1 189 ? -3.963 -8.642 7.262 1.00 97.88 189 ILE A C 1
ATOM 1453 O O . ILE A 1 189 ? -3.885 -7.752 8.109 1.00 97.88 189 ILE A O 1
ATOM 1457 N N . ALA A 1 190 ? -3.383 -9.834 7.426 1.00 97.50 190 ALA A N 1
ATOM 1458 C CA . ALA A 1 190 ? -2.659 -10.222 8.633 1.00 97.50 190 ALA A CA 1
ATOM 1459 C C . ALA A 1 190 ? -1.488 -9.278 8.944 1.00 97.50 190 ALA A C 1
ATOM 1461 O O . ALA A 1 190 ? -1.309 -8.885 10.097 1.00 97.50 190 ALA A O 1
ATOM 1462 N N . ASP A 1 191 ? -0.722 -8.870 7.924 1.00 97.56 191 ASP A N 1
ATOM 1463 C CA . ASP A 1 191 ? 0.405 -7.939 8.078 1.00 97.56 191 ASP A CA 1
ATOM 1464 C C . ASP A 1 191 ? -0.046 -6.556 8.566 1.00 97.56 191 ASP A C 1
ATOM 1466 O O . ASP A 1 191 ? 0.557 -5.970 9.473 1.00 97.56 191 ASP A O 1
ATOM 1470 N N . ALA A 1 192 ? -1.145 -6.046 8.001 1.00 97.62 192 ALA A N 1
ATOM 1471 C CA . ALA A 1 192 ? -1.734 -4.777 8.409 1.00 97.62 192 ALA A CA 1
ATOM 1472 C C . ALA A 1 192 ? -2.247 -4.837 9.858 1.00 97.62 192 ALA A C 1
ATOM 1474 O O . ALA A 1 192 ? -1.945 -3.944 10.654 1.00 97.62 192 ALA A O 1
ATOM 1475 N N . LEU A 1 193 ? -2.960 -5.906 10.232 1.00 97.88 193 LEU A N 1
ATOM 1476 C CA . LEU A 1 193 ? -3.479 -6.084 11.591 1.00 97.88 193 LEU A CA 1
ATOM 1477 C C . LEU A 1 193 ? -2.365 -6.234 12.626 1.00 97.88 193 LEU A C 1
ATOM 1479 O O . LEU A 1 193 ? -2.400 -5.548 13.650 1.00 97.88 193 LEU A O 1
ATOM 1483 N N . ALA A 1 194 ? -1.349 -7.050 12.340 1.00 98.06 194 ALA A N 1
ATOM 1484 C CA . ALA A 1 194 ? -0.177 -7.180 13.199 1.00 98.06 194 ALA A CA 1
ATOM 1485 C C . ALA A 1 194 ? 0.510 -5.824 13.405 1.00 98.06 194 ALA A C 1
ATOM 1487 O O . ALA A 1 194 ? 0.862 -5.458 14.527 1.00 98.06 194 ALA A O 1
ATOM 1488 N N . SER A 1 195 ? 0.649 -5.038 12.338 1.00 97.69 195 SER A N 1
ATOM 1489 C CA . SER A 1 195 ? 1.279 -3.718 12.396 1.00 97.69 195 SER A CA 1
ATOM 1490 C C . SER A 1 195 ? 0.493 -2.731 13.257 1.00 97.69 195 SER A C 1
ATOM 1492 O O . SER A 1 195 ? 1.090 -2.038 14.085 1.00 97.69 195 SER A O 1
ATOM 1494 N N . ILE A 1 196 ? -0.837 -2.703 13.131 1.00 97.94 196 ILE A N 1
ATOM 1495 C CA . ILE A 1 196 ? -1.716 -1.898 13.993 1.00 97.94 196 ILE A CA 1
ATOM 1496 C C . ILE A 1 196 ? -1.579 -2.343 15.457 1.00 97.94 196 ILE A C 1
ATOM 1498 O O . ILE A 1 196 ? -1.332 -1.513 16.334 1.00 97.94 196 ILE A O 1
ATOM 1502 N N . GLN A 1 197 ? -1.652 -3.650 15.729 1.00 96.75 197 GLN A N 1
ATOM 1503 C CA . GLN A 1 197 ? -1.508 -4.207 17.080 1.00 96.75 197 GLN A CA 1
ATOM 1504 C C . GLN A 1 197 ? -0.156 -3.839 17.707 1.00 96.75 197 GLN A C 1
ATOM 1506 O O . GLN A 1 197 ? -0.104 -3.395 18.857 1.00 96.75 197 GLN A O 1
ATOM 1511 N N . ILE A 1 198 ? 0.938 -3.952 16.951 1.00 96.38 198 ILE A N 1
ATOM 1512 C CA . ILE A 1 198 ? 2.278 -3.550 17.397 1.00 96.38 198 ILE A CA 1
ATOM 1513 C C . ILE A 1 198 ? 2.316 -2.053 17.716 1.00 96.38 198 ILE A C 1
ATOM 1515 O O . ILE A 1 198 ? 2.907 -1.669 18.722 1.00 96.38 198 ILE A O 1
ATOM 1519 N N . ARG A 1 199 ? 1.692 -1.187 16.909 1.00 95.94 199 ARG A N 1
ATOM 1520 C CA . ARG A 1 199 ? 1.654 0.262 17.175 1.00 95.94 199 ARG A CA 1
ATOM 1521 C C . ARG A 1 199 ? 0.844 0.603 18.427 1.00 95.94 199 ARG A C 1
ATOM 1523 O O . ARG A 1 199 ? 1.315 1.419 19.221 1.00 95.94 199 ARG A O 1
ATOM 1530 N N . CYS A 1 200 ? -0.290 -0.058 18.656 1.00 94.62 200 CYS A N 1
ATOM 1531 C CA . CYS A 1 200 ? -1.041 0.053 19.910 1.00 94.62 200 CYS A CA 1
ATOM 1532 C C . CYS A 1 200 ? -0.180 -0.327 21.124 1.00 94.62 200 CYS A C 1
ATOM 1534 O O . CYS A 1 200 ? -0.150 0.404 22.110 1.00 94.62 200 CYS A O 1
AT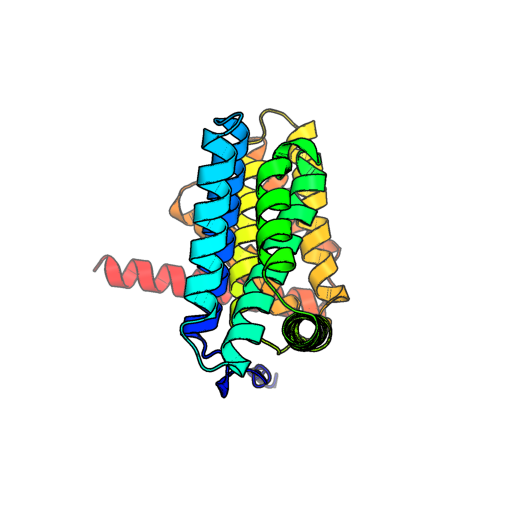OM 1536 N N . LEU A 1 201 ? 0.569 -1.431 21.037 1.00 92.88 201 LEU A N 1
ATOM 1537 C CA . LEU A 1 201 ? 1.408 -1.924 22.135 1.00 92.88 201 LEU A CA 1
ATOM 1538 C C . LEU A 1 201 ? 2.660 -1.068 22.367 1.00 92.88 201 LEU A C 1
ATOM 1540 O O . LEU A 1 201 ? 2.991 -0.757 23.506 1.00 92.88 201 LEU A O 1
ATOM 1544 N N . LYS A 1 202 ? 3.368 -0.697 21.297 1.00 91.94 202 LYS A N 1
ATOM 1545 C CA . LYS A 1 202 ? 4.657 0.006 21.362 1.00 91.94 202 LYS A CA 1
ATOM 1546 C C . LYS A 1 202 ? 4.511 1.475 21.749 1.00 91.94 202 LYS A C 1
ATOM 1548 O O . LYS A 1 202 ? 5.370 2.009 22.442 1.00 91.94 202 LYS A O 1
ATOM 1553 N N . HIS A 1 203 ? 3.467 2.137 21.259 1.00 89.25 203 HIS A N 1
ATOM 1554 C CA . HIS A 1 203 ? 3.313 3.589 21.376 1.00 89.25 203 HIS A CA 1
ATOM 1555 C C . HIS A 1 203 ? 2.107 4.003 22.221 1.00 89.25 203 HIS A C 1
ATOM 1557 O O . HIS A 1 203 ? 1.783 5.186 22.252 1.00 89.25 203 HIS A O 1
ATOM 1563 N N . ALA A 1 204 ? 1.434 3.049 22.880 1.00 89.62 204 ALA A N 1
ATOM 1564 C CA . ALA A 1 204 ? 0.203 3.294 23.633 1.00 89.62 204 ALA A CA 1
ATOM 1565 C C . ALA A 1 204 ? -0.848 4.073 22.811 1.00 89.62 204 ALA A C 1
ATOM 1567 O O . ALA A 1 204 ? -1.568 4.926 23.330 1.00 89.62 204 ALA A O 1
ATOM 1568 N N . LEU A 1 205 ? -0.923 3.796 21.505 1.00 91.19 205 LEU A N 1
ATOM 1569 C CA . LEU A 1 205 ? -1.896 4.413 20.605 1.00 91.19 205 LEU A CA 1
ATOM 1570 C C . LEU A 1 205 ? -3.261 3.735 20.737 1.00 91.19 205 LEU A C 1
ATOM 1572 O O . LEU A 1 205 ? -3.337 2.530 20.974 1.00 91.19 205 LEU A O 1
ATOM 1576 N N . ALA A 1 206 ? -4.331 4.509 20.527 1.00 90.94 206 ALA A N 1
ATOM 1577 C CA . ALA A 1 206 ? -5.717 4.035 20.593 1.00 90.94 206 ALA A CA 1
ATOM 1578 C C . ALA A 1 206 ? -6.085 3.351 21.929 1.00 90.94 206 ALA A C 1
ATOM 1580 O O . ALA A 1 206 ? -6.829 2.372 21.959 1.00 90.94 206 ALA A O 1
ATOM 1581 N N . VAL A 1 207 ? -5.560 3.864 23.048 1.00 90.38 207 VAL A N 1
ATOM 1582 C CA . VAL A 1 207 ? -5.797 3.305 24.395 1.00 90.38 207 VAL A CA 1
ATOM 1583 C C . VAL A 1 207 ? -7.090 3.784 25.054 1.00 90.38 207 VAL A C 1
ATOM 1585 O O . VAL A 1 207 ? -7.546 3.152 26.004 1.00 90.38 207 VAL A O 1
ATOM 1588 N N . SER A 1 208 ? -7.685 4.879 24.576 1.00 90.62 208 SER A N 1
ATOM 1589 C CA . SER A 1 208 ? -8.923 5.435 25.128 1.00 90.62 208 SER A CA 1
ATOM 1590 C C . SER A 1 208 ? -9.744 6.206 24.089 1.00 90.62 208 SER A C 1
ATOM 1592 O O . SER A 1 208 ? -9.264 6.532 22.999 1.00 90.62 208 SER A O 1
ATOM 1594 N N . GLY A 1 209 ? -10.999 6.490 24.449 1.00 95.00 209 GLY A N 1
ATOM 1595 C CA . GLY A 1 209 ? -11.911 7.343 23.690 1.00 95.00 209 GLY A CA 1
ATOM 1596 C C . GLY A 1 209 ? -12.222 6.822 22.288 1.00 95.00 209 GLY A C 1
ATOM 1597 O O . GLY A 1 209 ? -12.183 5.619 22.022 1.00 95.00 209 GLY A O 1
ATOM 1598 N N . LEU A 1 210 ? -12.494 7.760 21.380 1.00 96.06 210 LEU A N 1
ATOM 1599 C CA . LEU A 1 210 ? -12.909 7.463 20.012 1.00 96.06 210 LEU A CA 1
ATOM 1600 C C . LEU A 1 210 ? -11.893 6.594 19.257 1.00 96.06 210 LEU A C 1
ATOM 1602 O O . LEU A 1 210 ? -12.285 5.666 18.560 1.00 96.06 210 LEU A O 1
ATOM 1606 N N . ALA A 1 211 ? -10.594 6.840 19.441 1.00 96.62 211 ALA A N 1
ATOM 1607 C CA . ALA A 1 211 ? -9.532 6.058 18.812 1.00 96.62 211 ALA A CA 1
ATOM 1608 C C . ALA A 1 211 ? -9.572 4.572 19.216 1.00 96.62 211 ALA A C 1
ATOM 1610 O O . ALA A 1 211 ? -9.381 3.691 18.374 1.00 96.62 211 ALA A O 1
ATOM 1611 N N . GLN A 1 212 ? -9.828 4.284 20.497 1.00 97.19 212 GLN A N 1
ATOM 1612 C CA . GLN A 1 212 ? -9.974 2.913 20.991 1.00 97.19 212 GLN A CA 1
ATOM 1613 C C . GLN A 1 212 ? -11.260 2.264 20.476 1.00 97.19 212 GLN A C 1
ATOM 1615 O O . GLN A 1 212 ? -11.262 1.088 20.114 1.00 97.19 212 GLN A O 1
ATOM 1620 N N . GLU A 1 213 ? -12.365 3.007 20.467 1.00 97.81 213 GLU A N 1
ATOM 1621 C CA . GLU A 1 213 ? -13.654 2.534 19.962 1.00 97.81 213 GLU A CA 1
ATOM 1622 C C . GLU A 1 213 ? -13.565 2.131 18.494 1.00 97.81 213 GLU A C 1
ATOM 1624 O O . GLU A 1 213 ? -13.810 0.968 18.182 1.00 97.81 213 GLU A O 1
ATOM 1629 N N . THR A 1 214 ? -13.124 3.031 17.616 1.00 98.12 214 THR A N 1
ATOM 1630 C CA . THR A 1 214 ? -13.055 2.761 16.173 1.00 98.12 214 THR A CA 1
ATOM 1631 C C . THR A 1 214 ? -12.015 1.707 15.827 1.00 98.12 214 THR A C 1
ATOM 1633 O O . THR A 1 214 ? -12.241 0.892 14.937 1.00 98.12 214 THR A O 1
ATOM 1636 N N . THR A 1 215 ? -10.907 1.635 16.571 1.00 98.19 215 THR A N 1
ATOM 1637 C CA . THR A 1 215 ? -9.959 0.524 16.420 1.00 98.19 215 THR A CA 1
ATOM 1638 C C . THR A 1 215 ? -10.630 -0.806 16.772 1.00 98.19 215 THR A C 1
ATOM 1640 O O . THR A 1 215 ? -10.550 -1.744 15.986 1.00 98.19 215 THR A O 1
ATOM 1643 N N . ARG A 1 216 ? -11.352 -0.914 17.896 1.00 97.56 216 ARG A N 1
ATOM 1644 C CA . ARG A 1 216 ? -12.081 -2.151 18.243 1.00 97.56 216 ARG A CA 1
ATOM 1645 C C . ARG A 1 216 ? -13.165 -2.494 17.225 1.00 97.56 216 ARG A C 1
ATOM 1647 O O . ARG A 1 216 ? -13.299 -3.664 16.880 1.00 97.56 216 ARG A O 1
ATOM 1654 N N . GLU A 1 217 ? -13.905 -1.499 16.743 1.00 98.44 217 GLU A N 1
ATOM 1655 C CA . GLU A 1 217 ? -14.922 -1.674 15.702 1.00 98.44 217 GLU A CA 1
ATOM 1656 C C . GLU A 1 217 ? -14.304 -2.203 14.400 1.00 98.44 217 GLU A C 1
ATOM 1658 O O . GLU A 1 217 ? -14.860 -3.125 13.806 1.00 98.44 217 GLU A O 1
ATOM 1663 N N . LEU A 1 218 ? -13.120 -1.716 14.003 1.00 98.56 218 LEU A N 1
ATOM 1664 C CA . LEU A 1 218 ? -12.380 -2.235 12.849 1.00 98.56 218 LEU A CA 1
ATOM 1665 C C . LEU A 1 218 ? -12.077 -3.729 13.005 1.00 98.56 218 LEU A C 1
ATOM 1667 O O . LEU A 1 218 ? -12.410 -4.522 12.125 1.00 98.56 218 LEU A O 1
ATOM 1671 N N . PHE A 1 219 ? -11.465 -4.125 14.126 1.00 97.81 219 PHE A N 1
ATOM 1672 C CA . PHE A 1 219 ? -11.139 -5.532 14.373 1.00 97.81 219 PHE A CA 1
ATOM 1673 C C . PHE A 1 219 ? -12.406 -6.396 14.435 1.00 97.81 219 PHE A C 1
ATOM 1675 O O . PHE A 1 219 ? -12.450 -7.444 13.798 1.00 97.81 219 PHE A O 1
ATOM 1682 N N . ALA A 1 220 ? -13.446 -5.959 15.150 1.00 97.81 220 ALA A N 1
ATOM 1683 C CA . ALA A 1 220 ? -14.700 -6.701 15.278 1.00 97.81 220 ALA A CA 1
ATOM 1684 C C . ALA A 1 220 ? -15.427 -6.869 13.933 1.00 97.81 220 ALA A C 1
ATOM 1686 O O . ALA A 1 220 ? -15.926 -7.957 13.636 1.00 97.81 220 ALA A O 1
ATOM 1687 N N . GLY A 1 221 ? -15.439 -5.826 13.099 1.00 97.44 221 GLY A N 1
ATOM 1688 C CA . GLY A 1 221 ? -15.994 -5.881 11.748 1.00 97.44 221 GLY A CA 1
ATOM 1689 C C . GLY A 1 221 ? -15.274 -6.914 10.886 1.00 97.44 221 GLY A C 1
ATOM 1690 O O . GLY A 1 221 ? -15.919 -7.773 10.293 1.00 97.44 221 GLY A O 1
ATOM 1691 N N . LEU A 1 222 ? -13.938 -6.922 10.896 1.00 96.44 222 LEU A N 1
ATOM 1692 C CA . LEU A 1 222 ? -13.155 -7.919 10.156 1.00 96.44 222 LEU A CA 1
ATOM 1693 C C . LEU A 1 222 ? -13.395 -9.347 10.659 1.00 96.44 222 LEU A C 1
ATOM 1695 O O . LEU A 1 222 ? -13.518 -10.259 9.848 1.00 96.44 222 LEU A O 1
ATOM 1699 N N . GLN A 1 223 ? -13.518 -9.553 11.974 1.00 94.75 223 GLN A N 1
ATOM 1700 C CA . GLN A 1 223 ? -13.856 -10.872 12.523 1.00 94.75 223 GLN A CA 1
ATOM 1701 C C . GLN A 1 223 ? -15.250 -11.349 12.099 1.00 94.75 223 GLN A C 1
ATOM 1703 O O . GLN A 1 223 ? -15.483 -12.555 12.041 1.00 94.75 223 GLN A O 1
ATOM 1708 N N . THR A 1 224 ? -16.176 -10.428 11.837 1.00 96.38 224 THR A N 1
ATOM 1709 C CA . THR A 1 224 ? -17.553 -10.756 11.449 1.00 96.38 224 THR A CA 1
ATOM 1710 C C . THR A 1 224 ? -17.666 -11.034 9.951 1.00 96.38 224 THR A C 1
ATOM 1712 O O . THR A 1 224 ? -18.360 -11.964 9.557 1.00 96.38 224 THR A O 1
ATOM 1715 N N . GLU A 1 225 ? -16.973 -10.248 9.127 1.00 96.69 225 GLU A N 1
ATOM 1716 C CA . GLU A 1 225 ? -17.151 -10.233 7.670 1.00 96.69 225 GLU A CA 1
ATOM 1717 C C . GLU A 1 225 ? -16.191 -11.162 6.906 1.00 96.69 225 GLU A C 1
ATOM 1719 O O . GLU A 1 225 ? -16.469 -11.523 5.761 1.00 96.69 225 GLU A O 1
ATOM 1724 N N . LEU A 1 226 ? -15.047 -11.541 7.490 1.00 95.75 226 LEU A N 1
ATOM 1725 C CA . LEU A 1 226 ? -14.126 -12.477 6.840 1.00 95.75 226 LEU A CA 1
ATOM 1726 C C . LEU A 1 226 ? -14.685 -13.913 6.855 1.00 95.75 226 LEU A C 1
ATOM 1728 O O . LEU A 1 226 ? -15.211 -14.345 7.885 1.00 95.75 226 LEU A O 1
ATOM 1732 N N . PRO A 1 227 ? -14.506 -14.684 5.760 1.00 94.94 227 PRO A N 1
ATOM 1733 C CA . PRO A 1 227 ? -14.733 -16.128 5.766 1.00 94.94 227 PRO A CA 1
ATOM 1734 C C . PRO A 1 227 ? -13.962 -16.817 6.899 1.00 94.94 227 PRO A C 1
ATOM 1736 O O . PRO A 1 227 ? -12.880 -16.369 7.274 1.00 94.94 227 PRO A O 1
ATOM 1739 N N . GLU A 1 228 ? -14.523 -17.886 7.468 1.00 95.31 228 GLU A N 1
ATOM 1740 C CA . GLU A 1 228 ? -13.989 -18.521 8.681 1.00 95.31 228 GLU A CA 1
ATOM 1741 C C . GLU A 1 228 ? -12.553 -19.038 8.517 1.00 95.31 228 GLU A C 1
ATOM 1743 O O . GLU A 1 228 ? -11.712 -18.770 9.375 1.00 95.31 228 GLU A O 1
ATOM 1748 N N . ASP A 1 229 ? -12.272 -19.698 7.397 1.00 93.88 229 ASP A N 1
ATOM 1749 C CA . ASP A 1 229 ? -10.956 -20.209 7.005 1.00 93.88 229 ASP A CA 1
ATOM 1750 C C . ASP A 1 229 ? -9.925 -19.081 6.852 1.00 93.88 229 ASP A C 1
ATOM 1752 O O . ASP A 1 229 ? -8.831 -19.126 7.418 1.00 93.88 229 ASP A O 1
ATOM 1756 N N . ILE A 1 230 ? -10.302 -18.008 6.159 1.00 95.19 230 ILE A N 1
ATOM 1757 C CA . ILE A 1 230 ? -9.460 -16.821 5.978 1.00 95.19 230 ILE A CA 1
ATOM 1758 C C . ILE A 1 230 ? -9.210 -16.115 7.312 1.00 95.19 230 ILE A C 1
ATOM 1760 O O . ILE A 1 230 ? -8.093 -15.682 7.600 1.00 95.19 230 ILE A O 1
ATOM 1764 N N . ARG A 1 231 ? -10.240 -15.995 8.148 1.00 96.38 231 ARG A N 1
ATOM 1765 C CA . ARG A 1 231 ? -10.156 -15.369 9.468 1.00 96.38 231 ARG A CA 1
ATOM 1766 C C . ARG A 1 231 ? -9.192 -16.123 10.383 1.00 96.38 231 ARG A C 1
ATOM 1768 O O . ARG A 1 231 ? -8.434 -15.480 11.108 1.00 96.38 231 ARG A O 1
ATOM 1775 N N . GLU A 1 232 ? -9.188 -17.454 10.343 1.00 96.19 232 GLU A N 1
ATOM 1776 C CA . GLU A 1 232 ? -8.241 -18.280 11.102 1.00 96.19 232 GLU A CA 1
ATOM 1777 C C . GLU A 1 232 ? -6.790 -18.047 10.654 1.00 96.19 232 GLU A C 1
ATOM 1779 O O . GLU A 1 232 ? -5.924 -17.808 11.504 1.00 96.19 232 GLU A O 1
ATOM 1784 N N . LEU A 1 233 ? -6.536 -18.017 9.340 1.00 95.38 233 LEU A N 1
ATOM 1785 C CA . LEU A 1 233 ? -5.213 -17.706 8.780 1.00 95.38 233 LEU A CA 1
ATOM 1786 C C . LEU A 1 233 ? -4.729 -16.316 9.206 1.00 95.38 233 LEU A C 1
ATOM 1788 O O . LEU A 1 233 ? -3.608 -16.162 9.700 1.00 95.38 233 LEU A O 1
ATOM 1792 N N . VAL A 1 234 ? -5.593 -15.304 9.071 1.00 96.94 234 VAL A N 1
ATOM 1793 C CA . VAL A 1 234 ? -5.291 -13.923 9.467 1.00 96.94 234 VAL A CA 1
ATOM 1794 C C . VAL A 1 234 ? -4.932 -13.844 10.948 1.00 96.94 234 VAL A C 1
ATOM 1796 O O . VAL A 1 234 ? -3.904 -13.258 11.291 1.00 96.94 234 VAL A O 1
ATOM 1799 N N . ASN A 1 235 ? -5.751 -14.443 11.816 1.00 96.50 235 ASN A N 1
ATOM 1800 C CA . ASN A 1 235 ? -5.565 -14.393 13.265 1.00 96.50 235 ASN A CA 1
ATOM 1801 C C . ASN A 1 235 ? -4.280 -15.098 13.708 1.00 96.50 235 ASN A C 1
ATOM 1803 O O . ASN A 1 235 ? -3.540 -14.559 14.536 1.00 96.50 235 ASN A O 1
ATOM 1807 N N . THR A 1 236 ? -4.013 -16.285 13.161 1.00 96.56 236 THR A N 1
ATOM 1808 C CA . THR A 1 236 ? -2.812 -17.066 13.477 1.00 96.56 236 THR A CA 1
ATOM 1809 C C . THR A 1 236 ? -1.561 -16.286 13.095 1.00 96.56 236 THR A C 1
ATOM 1811 O O . THR A 1 236 ? -0.719 -16.007 13.953 1.00 96.56 236 THR A O 1
ATOM 1814 N N . HIS A 1 237 ? -1.494 -15.822 11.846 1.00 95.44 237 HIS A N 1
ATOM 1815 C CA . HIS A 1 237 ? -0.331 -15.108 11.328 1.00 95.44 237 HIS A CA 1
ATOM 1816 C C . HIS A 1 237 ? -0.117 -13.756 12.018 1.00 95.44 237 HIS A C 1
ATOM 1818 O O . HIS A 1 237 ? 1.011 -13.399 12.370 1.00 95.44 237 HIS A O 1
ATOM 1824 N N . SER A 1 238 ? -1.187 -12.994 12.275 1.00 96.69 238 SER A N 1
ATOM 1825 C CA . SER A 1 238 ? -1.053 -11.713 12.974 1.00 96.69 238 SER A CA 1
ATOM 1826 C C . SER A 1 238 ? -0.576 -11.905 14.415 1.00 96.69 238 SER A C 1
ATOM 1828 O O . SER A 1 238 ? 0.270 -11.150 14.898 1.00 96.69 238 SER A O 1
ATOM 1830 N N . ALA A 1 239 ? -1.079 -12.935 15.106 1.00 95.94 239 ALA A N 1
ATOM 1831 C CA . ALA A 1 239 ? -0.657 -13.258 16.464 1.00 95.94 239 ALA A CA 1
ATOM 1832 C C . ALA A 1 239 ? 0.815 -13.694 16.518 1.00 95.94 239 ALA A C 1
ATOM 1834 O O . ALA A 1 239 ? 1.538 -13.264 17.418 1.00 95.94 239 ALA A O 1
ATOM 1835 N N . GLU A 1 240 ? 1.273 -14.501 15.561 1.00 96.00 240 GLU A N 1
ATOM 1836 C CA . GLU A 1 240 ? 2.679 -14.901 15.430 1.00 96.00 240 GLU A CA 1
ATOM 1837 C C . GLU A 1 240 ? 3.605 -13.704 15.238 1.00 96.00 240 GLU A C 1
ATOM 1839 O O . GLU A 1 240 ? 4.576 -13.562 15.981 1.00 96.00 240 GLU A O 1
ATOM 1844 N N . ALA A 1 241 ? 3.267 -12.793 14.324 1.00 95.75 241 ALA A N 1
ATOM 1845 C CA . ALA A 1 241 ? 4.052 -11.585 14.087 1.00 95.75 241 ALA A CA 1
ATOM 1846 C C . ALA A 1 241 ? 4.164 -10.704 15.348 1.00 95.75 241 ALA A C 1
ATOM 1848 O O . ALA A 1 241 ? 5.245 -10.209 15.679 1.00 95.75 241 ALA A O 1
ATOM 1849 N N . VAL A 1 242 ? 3.068 -10.540 16.099 1.00 96.19 242 VAL A N 1
ATOM 1850 C CA . VAL A 1 242 ? 3.074 -9.790 17.366 1.00 96.19 242 VAL A CA 1
ATOM 1851 C C . VAL A 1 242 ? 3.909 -10.501 18.438 1.00 96.19 242 VAL A C 1
ATOM 1853 O O . VAL A 1 242 ? 4.626 -9.827 19.184 1.00 96.19 242 VAL A O 1
ATOM 1856 N N . ARG A 1 243 ? 3.840 -11.838 18.533 1.00 95.94 243 ARG A N 1
ATOM 1857 C CA . ARG A 1 243 ? 4.661 -12.629 19.469 1.00 95.94 243 ARG A CA 1
ATOM 1858 C C . ARG A 1 243 ? 6.148 -12.485 19.158 1.00 95.94 243 ARG A C 1
ATOM 1860 O O . ARG A 1 243 ? 6.892 -12.062 20.039 1.00 95.94 243 ARG A O 1
ATOM 1867 N N . ALA A 1 244 ? 6.545 -12.717 17.908 1.00 94.75 244 ALA A N 1
ATOM 1868 C CA . ALA A 1 244 ? 7.931 -12.592 17.461 1.00 94.75 244 ALA A CA 1
ATOM 1869 C C . ALA A 1 244 ? 8.491 -11.182 17.720 1.00 94.75 244 ALA A C 1
ATOM 1871 O O . ALA A 1 244 ? 9.615 -11.022 18.197 1.00 94.75 244 ALA A O 1
ATOM 1872 N N . TRP A 1 245 ? 7.685 -10.138 17.486 1.00 95.38 245 TRP A N 1
ATOM 1873 C CA . TRP A 1 245 ? 8.071 -8.769 17.827 1.00 95.38 245 TRP A CA 1
ATOM 1874 C C . TRP A 1 245 ? 8.318 -8.585 19.334 1.00 95.38 245 TRP A C 1
ATOM 1876 O O . TRP A 1 245 ? 9.322 -7.980 19.713 1.00 95.38 245 TRP A O 1
ATO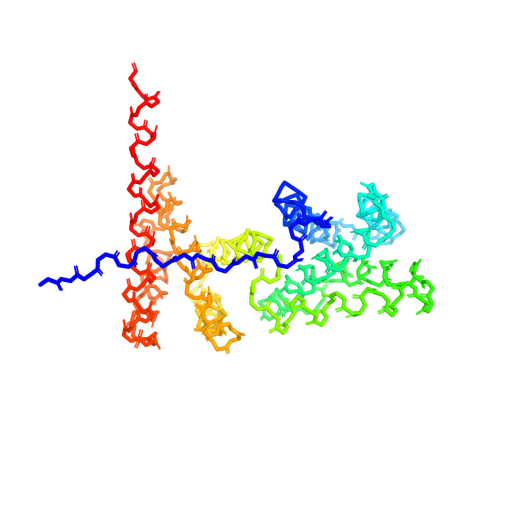M 1886 N N . ARG A 1 246 ? 7.437 -9.101 20.204 1.00 92.62 246 ARG A N 1
ATOM 1887 C CA . ARG A 1 246 ? 7.605 -9.005 21.668 1.00 92.62 246 ARG A CA 1
ATOM 1888 C C . ARG A 1 246 ? 8.858 -9.730 22.149 1.00 92.62 246 ARG A C 1
ATOM 1890 O O . ARG A 1 246 ? 9.582 -9.177 22.973 1.00 92.62 246 ARG A O 1
ATOM 1897 N N . GLU A 1 247 ? 9.115 -10.924 21.631 1.00 93.62 247 GLU A N 1
ATOM 1898 C CA . GLU A 1 247 ? 10.307 -11.713 21.958 1.00 93.62 247 GLU A CA 1
ATOM 1899 C C . GLU A 1 247 ? 11.583 -10.947 21.582 1.00 93.62 247 GLU A C 1
ATOM 1901 O O . GLU A 1 247 ? 12.459 -10.764 22.425 1.00 93.62 247 GLU A O 1
ATOM 1906 N N . ALA A 1 248 ? 11.639 -10.365 20.379 1.00 92.50 248 ALA A N 1
ATOM 1907 C CA . ALA A 1 248 ? 12.774 -9.547 19.949 1.00 92.50 248 ALA A CA 1
ATOM 1908 C C . ALA A 1 248 ? 13.007 -8.308 20.842 1.00 92.50 248 ALA A C 1
ATOM 1910 O O . ALA A 1 248 ? 14.154 -7.936 21.110 1.00 92.50 248 ALA A O 1
ATOM 1911 N N . GLN A 1 249 ? 11.939 -7.666 21.338 1.00 89.00 249 GLN A N 1
ATOM 1912 C CA . GLN A 1 249 ? 12.059 -6.551 22.293 1.00 89.00 249 GLN A CA 1
ATOM 1913 C C . GLN A 1 249 ? 12.633 -7.003 23.644 1.00 89.00 249 GLN A C 1
ATOM 1915 O O . GLN A 1 249 ? 13.431 -6.280 24.242 1.00 89.00 249 GLN A O 1
ATOM 1920 N N . GLN A 1 250 ? 12.255 -8.194 24.115 1.00 84.62 250 GLN A N 1
ATOM 1921 C CA . GLN A 1 250 ? 12.774 -8.761 25.362 1.00 84.62 250 GLN A CA 1
ATOM 1922 C C . GLN A 1 250 ? 14.259 -9.108 25.231 1.00 84.62 250 GLN A C 1
ATOM 1924 O O . GLN A 1 250 ? 15.038 -8.741 26.103 1.00 84.62 250 GLN A O 1
ATOM 1929 N N . THR A 1 251 ? 14.678 -9.712 24.115 1.00 80.06 251 THR A N 1
ATOM 1930 C CA . THR A 1 251 ? 16.094 -10.027 23.855 1.00 80.06 251 THR A CA 1
ATOM 1931 C C . THR A 1 251 ? 16.973 -8.779 23.753 1.00 80.06 251 THR A C 1
ATOM 1933 O O . THR A 1 251 ? 18.129 -8.822 24.142 1.00 80.06 251 THR A O 1
ATOM 1936 N N . THR A 1 252 ? 16.435 -7.657 23.264 1.00 72.62 252 THR A N 1
ATOM 1937 C CA . THR A 1 252 ? 17.179 -6.384 23.153 1.00 72.62 252 THR A CA 1
ATOM 1938 C C . THR A 1 252 ? 17.272 -5.631 24.491 1.00 72.62 252 THR A C 1
ATOM 1940 O O . THR A 1 252 ? 18.074 -4.712 24.629 1.00 72.62 252 THR A O 1
ATOM 1943 N N . SER A 1 253 ? 16.442 -5.992 25.476 1.00 62.12 253 SER A N 1
ATOM 1944 C CA . SER A 1 253 ? 16.393 -5.344 26.798 1.00 62.12 253 SER A CA 1
ATOM 1945 C C . SER A 1 253 ? 17.239 -6.062 27.865 1.00 62.12 253 SER A C 1
ATOM 1947 O O . SER A 1 253 ? 17.245 -5.625 29.017 1.00 62.12 253 SER A O 1
ATOM 1949 N N . HIS A 1 254 ? 17.918 -7.153 27.493 1.00 49.44 254 HIS A N 1
ATOM 1950 C CA . HIS A 1 254 ? 18.839 -7.941 28.319 1.00 49.44 254 HIS A CA 1
ATOM 1951 C C . HIS A 1 254 ? 20.286 -7.730 27.870 1.00 49.44 254 HIS A C 1
ATOM 1953 O O . HIS A 1 254 ? 21.159 -7.716 28.766 1.00 49.44 254 HIS A O 1
#

Radius of gyration: 19.23 Å; chains: 1; bounding box: 37×63×55 Å

Foldseek 3Di:
DDDPPPPDADAAPCCVLQNLVLLLVLLVLLLVLLVQLLVLLVPHDDPVSLVSLLVSLVVQLVSLVPGPPLSSLLSLLLSLLLLVVLQVLVCQLPNDSSCPSSVSSSCSNQVPDDPVSNVSNVVNNVCVQPPCSHSVSNVLSNLLSSLVVLLVQLLVDPDDVSNVSSLCSSLVVLLVLCVSRVPCSLVSSLSNLLSVVCCCVVVVGLVDDSSVVSNVVSVVSCCVRDDPVSNVSSVVSSVVSNVVVVVVVVVVVD